Protein AF-A0A060HRG3-F1 (afdb_monomer_lite)

Radius of gyration: 24.93 Å; chains: 1; bounding box: 55×36×84 Å

Foldseek 3Di:
DQAADKDKDWAKDWAPLCVLVQVLLVVLCVVLVHPKHWHGKMKIKMWIWHHHPADIDIDIDIDIDTDIDPQFPAPDDDPFFTKGFDSSQQRARFFFRWGDGPPLRDTFGRFFQLRSCCSVPNPPSVLQCPWDDQSVVNRRHGPRGSNLVPDQQQLFDKDKAQQCPVVVVVVPDDDDGGWIKIKTWDDDADPSNHDFAWDKTWDWTAGPNDTDIDIDTHGHDTDMDMDIADWDWDDDPNGIIIGHDRPPPDDPPPVVVVVVVVVVVVVVVVVVVVVVVVVVD

Secondary structure (DSSP, 8-state):
--TT-EEEEEEEEEGGGGHHHHHHHHHHHHHTT---EEEEEEEEEEEEEEE-SS-EEEEEEEEEEEEEES-EEE--BTTBPEEEE-GGGG-B--S--EEE-TTT-SEEE-SSHHHHHHHHSTTHHHHHHHSTTHHHHHHT--TTBGGGG-S-GGGSEEEEESS-GGGGGTSS----TT--EEEEEE---BTTTB----EEEEEEEEETTEEEEEEEEEPPP-EEEEEESEEEEEEETTEEEEEEETT--SPPP-HHHHHHHHHHHHHHHHHHHHHHHHHT-

Sequence (281 aa):
MLADKSERLEFSVQGNDAQAVVDALNRAARERSSPLVLENGTVDYVATLKGYPDRAQISYKVDVKAQMSKYVLQKEQDKEPAILDLAWRSLSVQGPVVVAAAGHGEEININQPAGALDAMVPGLADKLLMAAGAGKKIMQDSILDFGRFNLPMQQWHFLFDVTGEQLKNYGVFRPGEGATVSVYSIGESSFREGRYVPEEMDATIDVDGAQVKVHASTPPPSGQVSVAGYAKAEEQNGVEYVTASSKHTEMPALDFQLQVLMALGGMMGAIAVFVLIKARR

Structure (mmCIF, N/CA/C/O backbone):
data_AF-A0A060HRG3-F1
#
_entry.id   AF-A0A060HRG3-F1
#
loop_
_atom_site.group_PDB
_atom_site.id
_atom_site.type_symbol
_atom_site.label_atom_id
_atom_site.label_alt_id
_atom_site.label_comp_id
_atom_site.label_asym_id
_atom_site.label_entity_id
_atom_site.label_seq_id
_atom_site.pdbx_PDB_ins_code
_atom_site.Cartn_x
_atom_site.Cartn_y
_atom_site.Cartn_z
_atom_site.occupancy
_atom_site.B_iso_or_equiv
_atom_site.auth_seq_id
_atom_site.auth_comp_id
_atom_site.auth_asym_id
_atom_site.auth_atom_id
_atom_site.pdbx_PDB_model_num
ATOM 1 N N . MET A 1 1 ? -21.919 1.303 23.630 1.00 69.88 1 MET A N 1
ATOM 2 C CA . MET A 1 1 ? -20.567 1.867 23.857 1.00 69.88 1 MET A CA 1
ATOM 3 C C . MET A 1 1 ? -20.165 2.876 22.786 1.00 69.88 1 MET A C 1
ATOM 5 O O . MET A 1 1 ? -19.596 3.897 23.142 1.00 69.88 1 MET A O 1
ATOM 9 N N . LEU A 1 2 ? -20.452 2.614 21.505 1.00 83.62 2 LEU A N 1
ATOM 10 C CA . LEU A 1 2 ? -20.045 3.497 20.404 1.00 83.62 2 LEU A CA 1
ATOM 11 C C . LEU A 1 2 ? -21.186 4.318 19.791 1.00 83.62 2 LEU A C 1
ATOM 13 O O . LEU A 1 2 ? -20.904 5.162 18.956 1.00 83.62 2 LEU A O 1
ATOM 17 N N . ALA A 1 3 ? -22.444 4.090 20.184 1.00 86.31 3 ALA A N 1
ATOM 18 C CA . ALA A 1 3 ? -23.593 4.802 19.624 1.00 86.31 3 ALA A CA 1
ATOM 19 C C . ALA A 1 3 ? -23.385 6.326 19.663 1.00 86.31 3 ALA A C 1
ATOM 21 O O . ALA A 1 3 ? -22.960 6.867 20.684 1.00 86.31 3 ALA A O 1
ATOM 22 N N . ASP A 1 4 ? -23.639 6.969 18.522 1.00 87.62 4 ASP A N 1
ATOM 23 C CA . ASP A 1 4 ? -23.515 8.412 18.286 1.00 87.62 4 ASP A CA 1
ATOM 24 C C . ASP A 1 4 ? -22.111 9.012 18.498 1.00 87.62 4 ASP A C 1
ATOM 26 O O . ASP A 1 4 ? -21.942 10.232 18.465 1.00 87.62 4 ASP A O 1
ATOM 30 N N . LYS A 1 5 ? -21.072 8.177 18.648 1.00 89.38 5 LYS A N 1
ATOM 31 C CA . LYS A 1 5 ? -19.682 8.644 18.615 1.00 89.38 5 LYS A CA 1
ATOM 32 C C . LYS A 1 5 ? -19.239 8.952 17.188 1.00 89.38 5 LYS A C 1
ATOM 34 O O . LYS A 1 5 ? -19.467 8.166 16.267 1.00 89.38 5 LYS A O 1
ATOM 39 N N . SER A 1 6 ? -18.532 10.065 17.028 1.00 93.50 6 SER A N 1
ATOM 40 C CA . SER A 1 6 ? -17.849 10.438 15.793 1.00 93.50 6 SER A CA 1
ATOM 41 C C . SER A 1 6 ? -16.470 10.971 16.145 1.00 93.50 6 SER A C 1
ATOM 43 O O . SER A 1 6 ? -16.362 12.034 16.750 1.00 93.50 6 SER A O 1
ATOM 45 N N . GLU A 1 7 ? -15.429 10.246 15.757 1.00 93.31 7 GLU A N 1
ATOM 46 C CA . GLU A 1 7 ? -14.039 10.597 16.051 1.00 93.31 7 GLU A CA 1
ATOM 47 C C . GLU A 1 7 ? -13.205 10.570 14.766 1.00 93.31 7 GLU A C 1
ATOM 49 O O . GLU A 1 7 ? -13.477 9.801 13.837 1.00 93.31 7 GLU A O 1
ATOM 54 N N . ARG A 1 8 ? -12.209 11.456 14.691 1.00 94.12 8 ARG A N 1
ATOM 55 C CA . ARG A 1 8 ? -11.266 11.551 13.575 1.00 94.12 8 ARG A CA 1
ATOM 56 C C . ARG A 1 8 ? -9.866 11.744 14.138 1.00 94.12 8 ARG A C 1
ATOM 58 O O . ARG A 1 8 ? -9.609 12.735 14.814 1.00 94.12 8 ARG A O 1
ATOM 65 N N . LEU A 1 9 ? -8.982 10.818 13.802 1.00 92.88 9 LEU A N 1
ATOM 66 C CA . LEU A 1 9 ? -7.554 10.890 14.062 1.00 92.88 9 LEU A CA 1
ATOM 67 C C . LEU A 1 9 ? -6.858 11.232 12.746 1.00 92.88 9 LEU A C 1
ATOM 69 O O . LEU A 1 9 ? -7.019 10.524 11.757 1.00 92.88 9 LEU A O 1
ATOM 73 N N . GLU A 1 10 ? -6.111 12.327 1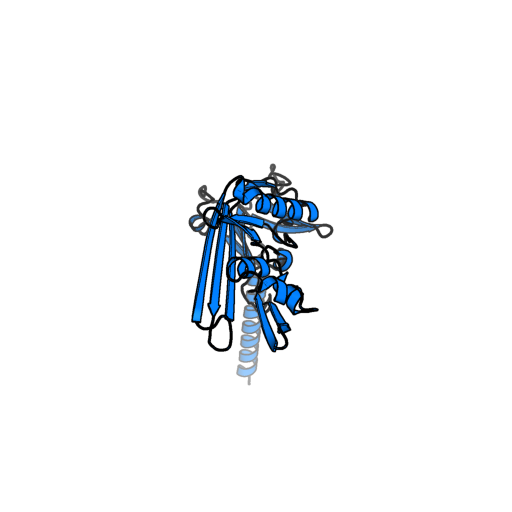2.720 1.00 94.75 10 GLU A N 1
ATOM 74 C CA . GLU A 1 10 ? -5.396 12.779 11.529 1.00 94.75 10 GLU A CA 1
ATOM 75 C C . GLU A 1 10 ? -4.071 13.418 11.926 1.00 94.75 10 GLU A C 1
ATOM 77 O O . GLU A 1 10 ? -4.018 14.221 12.864 1.00 94.75 10 GLU A O 1
ATOM 82 N N . PHE A 1 11 ? -3.006 13.040 11.224 1.00 94.44 11 PHE A N 1
ATOM 83 C CA . PHE A 1 11 ? -1.680 13.620 11.395 1.00 94.44 11 PHE A CA 1
ATOM 84 C C . PHE A 1 11 ? -0.803 13.381 10.160 1.00 94.44 11 PHE A C 1
ATOM 86 O O . PHE A 1 11 ? -1.095 12.533 9.316 1.00 94.44 11 PHE A O 1
ATOM 93 N N . SER A 1 12 ? 0.295 14.129 10.081 1.00 94.88 12 SER A N 1
ATOM 94 C CA . SER A 1 12 ? 1.352 13.954 9.086 1.00 94.88 12 SER A CA 1
ATOM 95 C C . SER A 1 12 ? 2.697 13.923 9.807 1.00 94.88 12 SER A C 1
ATOM 97 O O . SER A 1 12 ? 2.940 14.759 10.680 1.00 94.88 12 SER A O 1
ATOM 99 N N . VAL A 1 13 ? 3.548 12.953 9.477 1.00 93.31 13 VAL A N 1
ATOM 100 C CA . VAL A 1 13 ? 4.914 12.823 10.010 1.00 93.31 13 VAL A CA 1
ATOM 101 C C . VAL A 1 13 ? 5.921 12.782 8.870 1.00 93.31 13 VAL A C 1
ATOM 103 O O . VAL A 1 13 ? 5.626 12.289 7.783 1.00 93.31 13 VAL A O 1
ATOM 106 N N . GLN A 1 14 ? 7.122 13.304 9.102 1.00 93.44 14 GLN A N 1
ATOM 107 C CA . GLN A 1 14 ? 8.150 13.435 8.070 1.00 93.44 14 GLN A CA 1
ATOM 108 C C . GLN A 1 14 ? 9.553 13.264 8.650 1.00 93.44 14 GLN A C 1
ATOM 110 O O . GLN A 1 14 ? 9.780 13.475 9.841 1.00 93.44 14 GLN A O 1
ATOM 115 N N . GLY A 1 15 ? 10.512 12.914 7.794 1.00 87.06 15 GLY A N 1
ATOM 116 C CA . GLY A 1 15 ? 11.903 12.735 8.211 1.00 87.06 15 GLY A CA 1
ATOM 117 C C . GLY A 1 15 ? 12.030 11.619 9.249 1.00 87.06 15 GLY A C 1
ATOM 118 O O . GLY A 1 15 ? 11.517 10.521 9.037 1.00 87.06 15 GLY A O 1
ATOM 119 N N . ASN A 1 16 ? 12.683 11.905 10.378 1.00 88.38 16 ASN A N 1
ATOM 120 C CA . ASN A 1 16 ? 12.941 10.909 11.424 1.00 88.38 16 ASN A CA 1
ATOM 121 C C . ASN A 1 16 ? 11.655 10.297 12.008 1.00 88.38 16 ASN A C 1
ATOM 123 O O . ASN A 1 16 ? 11.648 9.114 12.337 1.00 88.38 16 ASN A O 1
ATOM 127 N N . ASP A 1 17 ? 10.557 11.054 12.072 1.00 90.19 17 ASP A N 1
ATOM 128 C CA . ASP A 1 17 ? 9.284 10.568 12.628 1.00 90.19 17 ASP A CA 1
ATOM 129 C C . ASP A 1 17 ? 8.573 9.573 11.688 1.00 90.19 17 ASP A C 1
ATOM 131 O O . ASP A 1 17 ? 7.756 8.762 12.122 1.00 90.19 17 ASP A O 1
ATOM 135 N N . ALA A 1 18 ? 8.916 9.593 10.395 1.00 93.06 18 ALA A N 1
ATOM 136 C CA . ALA A 1 18 ? 8.442 8.638 9.391 1.00 93.06 18 ALA A CA 1
ATOM 137 C C . ALA A 1 18 ? 9.400 7.444 9.201 1.00 93.06 18 ALA A C 1
ATOM 139 O O . ALA A 1 18 ? 9.114 6.537 8.412 1.00 93.06 18 ALA A O 1
ATOM 140 N N . GLN A 1 19 ? 10.542 7.430 9.901 1.00 93.06 19 GLN A N 1
ATOM 141 C CA . GLN A 1 19 ? 11.633 6.491 9.635 1.00 93.06 19 GLN A CA 1
ATOM 142 C C . GLN A 1 19 ? 11.214 5.034 9.845 1.00 93.06 19 GLN A C 1
ATOM 144 O O . GLN A 1 19 ? 11.571 4.185 9.037 1.00 93.06 19 GLN A O 1
ATOM 149 N N . ALA A 1 20 ? 10.383 4.745 10.852 1.00 94.94 20 ALA A N 1
ATOM 150 C CA . ALA A 1 20 ? 9.879 3.393 11.099 1.00 94.94 20 ALA A CA 1
ATOM 151 C C . ALA A 1 20 ? 9.113 2.814 9.893 1.00 94.94 20 ALA A C 1
ATOM 153 O O . ALA A 1 20 ? 9.237 1.627 9.583 1.00 94.94 20 ALA A O 1
ATOM 154 N N . VAL A 1 21 ? 8.360 3.656 9.176 1.00 96.50 21 VAL A N 1
ATOM 155 C CA . VAL A 1 21 ? 7.621 3.265 7.966 1.00 96.50 21 VAL A CA 1
ATOM 156 C C . VAL A 1 21 ? 8.581 3.027 6.805 1.00 96.50 21 VAL A C 1
ATOM 158 O O . VAL A 1 21 ? 8.492 2.003 6.127 1.00 96.50 21 VAL A O 1
ATOM 161 N N . VAL A 1 22 ? 9.535 3.940 6.606 1.00 96.38 22 VAL A N 1
ATOM 162 C CA . VAL A 1 22 ? 10.571 3.820 5.569 1.00 96.38 22 VAL A CA 1
ATOM 163 C C . VAL A 1 22 ? 11.417 2.562 5.780 1.00 96.38 22 VAL A C 1
ATOM 165 O O . VAL A 1 22 ? 11.650 1.809 4.835 1.00 96.38 22 VAL A O 1
ATOM 168 N N . ASP A 1 23 ? 11.823 2.279 7.015 1.00 96.88 23 ASP A N 1
ATOM 169 C CA . ASP A 1 23 ? 12.593 1.089 7.378 1.00 96.88 23 ASP A CA 1
ATOM 170 C C . ASP A 1 23 ? 11.795 -0.196 7.161 1.00 96.88 23 ASP A C 1
ATOM 172 O O . ASP A 1 23 ? 12.342 -1.189 6.675 1.00 96.88 23 ASP A O 1
ATOM 176 N N . ALA A 1 24 ? 10.498 -0.188 7.482 1.00 97.50 24 ALA A N 1
ATOM 177 C CA . ALA A 1 24 ? 9.624 -1.328 7.243 1.00 97.50 24 ALA A CA 1
ATOM 178 C C . ALA A 1 24 ? 9.480 -1.638 5.744 1.00 97.50 24 ALA A C 1
ATOM 180 O O . ALA A 1 24 ? 9.615 -2.796 5.347 1.00 97.50 24 ALA A O 1
ATOM 181 N N . LEU A 1 25 ? 9.293 -0.615 4.907 1.00 96.69 25 LEU A N 1
ATOM 182 C CA . LEU A 1 25 ? 9.217 -0.771 3.452 1.00 96.69 25 LEU A CA 1
ATOM 183 C C . LEU A 1 25 ? 10.565 -1.188 2.841 1.00 96.69 25 LEU A C 1
ATOM 185 O O . LEU A 1 25 ? 10.610 -2.079 1.995 1.00 96.69 25 LEU A O 1
ATOM 189 N N . ASN A 1 26 ? 11.678 -0.609 3.300 1.00 96.56 26 ASN A N 1
ATOM 190 C CA . ASN A 1 26 ? 13.024 -1.007 2.874 1.00 96.56 26 ASN A CA 1
ATOM 191 C C . ASN A 1 26 ? 13.348 -2.456 3.265 1.00 96.56 26 ASN A C 1
ATOM 193 O O . ASN A 1 26 ? 14.015 -3.169 2.513 1.00 96.56 26 ASN A O 1
ATOM 197 N N . ARG A 1 27 ? 12.881 -2.920 4.429 1.00 96.94 27 ARG A N 1
ATOM 198 C CA . ARG A 1 27 ? 13.000 -4.327 4.828 1.00 96.94 27 ARG A CA 1
ATOM 199 C C . ARG A 1 27 ? 12.206 -5.232 3.884 1.00 96.94 27 ARG A C 1
ATOM 201 O O . ARG A 1 27 ? 12.793 -6.170 3.351 1.00 96.94 27 ARG A O 1
ATOM 208 N N . ALA A 1 28 ? 10.945 -4.899 3.603 1.00 95.38 28 ALA A N 1
ATOM 209 C CA . ALA A 1 28 ? 10.131 -5.616 2.619 1.00 95.38 28 ALA A CA 1
ATOM 210 C C . ALA A 1 28 ? 10.792 -5.654 1.224 1.00 95.38 28 ALA A C 1
ATOM 212 O O . ALA A 1 28 ? 10.708 -6.664 0.526 1.00 95.38 28 ALA A O 1
ATOM 213 N N . ALA A 1 29 ? 11.509 -4.597 0.821 1.00 92.75 29 ALA A N 1
ATOM 214 C CA . ALA A 1 29 ? 12.228 -4.571 -0.457 1.00 92.75 29 ALA A CA 1
ATOM 215 C C . ALA A 1 29 ? 13.378 -5.577 -0.483 1.00 92.75 29 ALA A C 1
ATOM 217 O O . ALA A 1 29 ? 13.505 -6.356 -1.428 1.00 92.75 29 ALA A O 1
ATOM 218 N N . ARG A 1 30 ? 14.161 -5.639 0.597 1.00 92.25 30 ARG A N 1
ATOM 219 C CA . ARG A 1 30 ? 15.256 -6.610 0.740 1.00 92.25 30 ARG A CA 1
ATOM 220 C C . ARG A 1 30 ? 14.751 -8.050 0.763 1.00 92.25 30 ARG A C 1
ATOM 222 O O . ARG A 1 30 ? 15.358 -8.906 0.130 1.00 92.25 30 ARG A O 1
ATOM 229 N N . GLU A 1 31 ? 13.636 -8.314 1.441 1.00 91.31 31 GLU A N 1
ATOM 230 C CA . GLU A 1 31 ? 12.985 -9.635 1.462 1.00 91.31 31 GLU A CA 1
ATOM 231 C C . GLU A 1 31 ? 12.543 -10.083 0.060 1.00 91.31 31 GLU A C 1
ATOM 233 O O . GLU A 1 31 ? 12.568 -11.270 -0.260 1.00 91.31 31 GLU A O 1
ATOM 238 N N . ARG A 1 32 ? 12.221 -9.124 -0.815 1.00 87.00 32 ARG A N 1
ATOM 239 C CA . ARG A 1 32 ? 11.905 -9.340 -2.233 1.00 87.00 32 ARG A CA 1
ATOM 240 C C . ARG A 1 32 ? 13.133 -9.343 -3.148 1.00 87.00 32 ARG A C 1
ATOM 242 O O . ARG A 1 32 ? 12.973 -9.406 -4.361 1.00 87.00 32 ARG A O 1
ATOM 249 N N . SER A 1 33 ? 14.348 -9.279 -2.596 1.00 87.69 33 SER A N 1
ATOM 250 C CA . SER A 1 33 ? 15.600 -9.119 -3.356 1.00 87.69 33 SER A CA 1
ATOM 251 C C . SER A 1 33 ? 15.621 -7.883 -4.269 1.00 87.69 33 SER A C 1
ATOM 253 O O . SER A 1 33 ? 16.391 -7.824 -5.226 1.00 87.69 33 SER A O 1
ATOM 255 N N . SER A 1 34 ? 14.798 -6.878 -3.964 1.00 89.50 34 SER A N 1
ATOM 256 C CA . SER A 1 34 ? 14.802 -5.593 -4.654 1.00 89.50 34 SER A CA 1
ATOM 257 C C . SER A 1 34 ? 15.960 -4.738 -4.127 1.00 89.50 34 SER A C 1
ATOM 259 O O . SER A 1 34 ? 16.122 -4.605 -2.909 1.00 89.50 34 SER A O 1
ATOM 261 N N . PRO A 1 35 ? 16.767 -4.117 -5.006 1.00 88.62 35 PRO A N 1
ATOM 262 C CA . PRO A 1 35 ? 17.786 -3.163 -4.591 1.00 88.62 35 PRO A CA 1
ATOM 263 C C . PRO A 1 35 ? 17.216 -1.772 -4.293 1.00 88.62 35 PRO A C 1
ATOM 265 O O . PRO A 1 35 ? 18.000 -0.876 -3.981 1.00 88.62 35 PRO A O 1
ATOM 268 N N . LEU A 1 36 ? 15.896 -1.574 -4.410 1.00 93.00 36 LEU A N 1
ATOM 269 C CA . LEU A 1 36 ? 15.227 -0.312 -4.116 1.00 93.00 36 LEU A CA 1
ATOM 270 C C . LEU A 1 36 ? 15.618 0.204 -2.728 1.00 93.00 36 LEU A C 1
ATOM 272 O O . LEU A 1 36 ? 15.616 -0.533 -1.742 1.00 93.00 36 LEU A O 1
ATOM 276 N N . VAL A 1 37 ? 15.879 1.507 -2.659 1.00 95.44 37 VAL A N 1
ATOM 277 C CA . VAL A 1 37 ? 16.030 2.227 -1.397 1.00 95.44 37 VAL A CA 1
ATOM 278 C C . VAL A 1 37 ? 15.042 3.385 -1.360 1.00 95.44 37 VAL A C 1
ATOM 280 O O . VAL A 1 37 ? 14.990 4.195 -2.289 1.00 95.44 37 VAL A O 1
ATOM 283 N N . LEU A 1 38 ? 14.268 3.445 -0.280 1.00 95.50 38 LEU A N 1
ATOM 284 C CA . LEU A 1 38 ? 13.355 4.526 0.064 1.00 95.50 38 LEU A CA 1
ATOM 285 C C . LEU A 1 38 ? 14.002 5.448 1.097 1.00 95.50 38 LEU A C 1
ATOM 287 O O . LEU A 1 38 ? 14.532 4.973 2.102 1.00 95.50 38 LEU A O 1
ATOM 291 N N . GLU A 1 39 ? 13.925 6.756 0.862 1.00 95.38 39 GLU A N 1
ATOM 292 C CA . GLU A 1 39 ? 14.452 7.808 1.741 1.00 95.38 39 GLU A CA 1
ATOM 293 C C . GLU A 1 39 ? 13.481 8.997 1.805 1.00 95.38 39 GLU A C 1
ATOM 295 O O . GLU A 1 39 ? 12.567 9.110 0.985 1.00 95.38 39 GLU A O 1
ATOM 300 N N . ASN A 1 40 ? 13.688 9.910 2.762 1.00 92.88 40 ASN A N 1
ATOM 301 C CA . ASN A 1 40 ? 12.936 11.167 2.880 1.00 92.88 40 ASN A CA 1
ATOM 302 C C . ASN A 1 40 ? 11.408 10.964 2.891 1.00 92.88 40 ASN A C 1
ATOM 304 O O . ASN A 1 40 ? 10.672 11.599 2.134 1.00 92.88 40 ASN A O 1
ATOM 308 N N . GLY A 1 41 ? 10.946 10.039 3.737 1.00 93.81 41 GLY A N 1
ATOM 309 C CA . GLY A 1 41 ? 9.535 9.690 3.864 1.00 93.81 41 GLY A CA 1
ATOM 310 C C . GLY A 1 41 ? 8.690 10.793 4.506 1.00 93.81 41 GLY A C 1
ATOM 311 O O . GLY A 1 41 ? 9.102 11.428 5.476 1.00 93.81 41 GLY A O 1
ATOM 312 N N . THR A 1 42 ? 7.487 10.982 3.975 1.00 95.75 42 THR A N 1
ATOM 313 C CA . THR A 1 42 ? 6.350 11.668 4.598 1.00 95.75 42 THR A CA 1
ATOM 314 C C . THR A 1 42 ? 5.191 10.684 4.659 1.00 95.75 42 THR A C 1
ATOM 316 O O . THR A 1 42 ? 4.929 9.983 3.680 1.00 95.75 42 THR A O 1
ATOM 319 N N . VAL A 1 43 ? 4.514 10.614 5.797 1.00 96.06 43 VAL A N 1
ATOM 320 C CA . VAL A 1 43 ? 3.388 9.711 6.020 1.00 96.06 43 VAL A CA 1
ATOM 321 C C . VAL A 1 43 ? 2.210 10.536 6.502 1.00 96.06 43 VAL A C 1
ATOM 323 O O . VAL A 1 43 ? 2.259 11.098 7.595 1.00 96.06 43 VAL A O 1
ATOM 326 N N . ASP A 1 44 ? 1.163 10.594 5.685 1.00 96.56 44 ASP A N 1
ATOM 327 C CA . ASP A 1 44 ? -0.118 11.176 6.065 1.00 96.56 44 ASP A CA 1
ATOM 328 C C . ASP A 1 44 ? -1.042 10.046 6.524 1.00 96.56 44 ASP A C 1
ATOM 330 O O . ASP A 1 44 ? -1.220 9.042 5.828 1.00 96.56 44 ASP A O 1
ATOM 334 N N . TYR A 1 45 ? -1.629 10.198 7.705 1.00 96.44 45 TYR A N 1
ATOM 335 C CA . TYR A 1 45 ? -2.511 9.206 8.297 1.00 96.44 45 TYR A CA 1
ATOM 336 C C . TYR A 1 45 ? -3.860 9.818 8.632 1.00 96.44 45 TYR A C 1
ATOM 338 O O . TYR A 1 45 ? -3.937 10.884 9.243 1.00 96.44 45 TYR A O 1
ATOM 346 N N . VAL A 1 46 ? -4.931 9.114 8.267 1.00 96.69 46 VAL A N 1
ATOM 347 C CA . VAL A 1 46 ? -6.297 9.469 8.650 1.00 96.69 46 VAL A CA 1
ATOM 348 C C . VAL A 1 46 ? -7.026 8.214 9.088 1.00 96.69 46 VAL A C 1
ATOM 350 O O . VAL A 1 46 ? -7.089 7.249 8.334 1.00 96.69 46 VAL A O 1
ATOM 353 N N . ALA A 1 47 ? -7.655 8.258 10.256 1.00 95.81 47 ALA A N 1
ATOM 354 C CA . ALA A 1 47 ? -8.630 7.281 10.705 1.00 95.81 47 ALA A CA 1
ATOM 355 C C . ALA A 1 47 ? -9.913 7.979 11.161 1.00 95.81 47 ALA A C 1
ATOM 357 O O . ALA A 1 47 ? -9.898 9.080 11.710 1.00 95.81 47 ALA A O 1
ATOM 358 N N . THR A 1 48 ? -11.045 7.335 10.911 1.00 96.69 48 THR A N 1
ATOM 359 C CA . THR A 1 48 ? -12.366 7.813 11.314 1.00 96.69 48 THR A CA 1
ATOM 360 C C . THR A 1 48 ? -13.131 6.687 11.975 1.00 96.69 48 THR A C 1
ATOM 362 O O . THR A 1 48 ? -13.106 5.551 11.499 1.00 96.69 48 THR A O 1
ATOM 365 N N . LEU A 1 49 ? -13.827 7.022 13.053 1.00 96.12 49 LEU A N 1
ATOM 366 C CA . LEU A 1 49 ? -14.765 6.150 13.734 1.00 96.12 49 LEU A CA 1
ATOM 367 C C . LEU A 1 49 ? -16.134 6.808 13.703 1.00 96.12 49 LEU A C 1
ATOM 369 O O . LEU A 1 49 ? -16.299 7.945 14.146 1.00 96.12 49 LEU A O 1
ATOM 373 N N . LYS A 1 50 ? -17.128 6.067 13.224 1.00 96.31 50 LYS A N 1
ATOM 374 C CA . LYS A 1 50 ? -18.523 6.485 13.265 1.00 96.31 50 LYS A CA 1
ATOM 375 C C . LYS A 1 50 ? -19.382 5.393 13.870 1.00 96.31 50 LYS A C 1
ATOM 377 O O . LYS A 1 50 ? -19.516 4.306 13.310 1.00 96.31 50 LYS A O 1
ATOM 382 N N . GLY A 1 51 ? -19.971 5.697 15.012 1.00 95.00 51 GLY A N 1
ATOM 383 C CA . GLY A 1 51 ? -20.935 4.849 15.677 1.00 95.00 51 GLY A CA 1
ATOM 384 C C . GLY A 1 51 ? -22.364 5.157 15.257 1.00 95.00 51 GLY A C 1
ATOM 385 O O . GLY A 1 51 ? -22.755 6.303 15.055 1.00 95.00 51 GLY A O 1
ATOM 386 N N . TYR A 1 52 ? -23.145 4.098 15.152 1.00 93.38 52 TYR A N 1
ATOM 387 C CA . TYR A 1 52 ? -24.580 4.082 14.920 1.00 93.38 52 TYR A CA 1
ATOM 388 C C . TYR A 1 52 ? -25.246 3.325 16.086 1.00 93.38 52 TYR A C 1
ATOM 390 O O . TYR A 1 52 ? -24.538 2.714 16.895 1.00 93.38 52 TYR A O 1
ATOM 398 N N . PRO A 1 53 ? -26.587 3.324 16.195 1.00 91.00 53 PRO A N 1
ATOM 399 C CA . PRO A 1 53 ? -27.273 2.637 17.290 1.00 91.00 53 PRO A CA 1
ATOM 400 C C . PRO A 1 53 ? -26.939 1.140 17.416 1.00 91.00 53 PRO A C 1
ATOM 402 O O . PRO A 1 53 ? -26.879 0.621 18.527 1.00 91.00 53 PRO A O 1
ATOM 405 N N . ASP A 1 54 ? -26.696 0.457 16.295 1.00 90.06 54 ASP A N 1
ATOM 406 C CA . ASP A 1 54 ? -26.528 -1.000 16.201 1.00 90.06 54 ASP A CA 1
ATOM 407 C C . ASP A 1 54 ? -25.198 -1.450 15.568 1.00 90.06 54 ASP A C 1
ATOM 409 O O . ASP A 1 54 ? -24.913 -2.646 15.504 1.00 90.06 54 ASP A O 1
ATOM 413 N N . ARG A 1 55 ? -24.365 -0.515 15.102 1.00 91.12 55 ARG A N 1
ATOM 414 C CA . ARG A 1 55 ? -23.086 -0.806 14.438 1.00 91.12 55 ARG A CA 1
ATOM 415 C C . ARG A 1 55 ? -22.089 0.325 14.620 1.00 91.12 55 ARG A C 1
ATOM 417 O O . ARG A 1 55 ? -22.464 1.454 14.908 1.00 91.12 55 ARG A O 1
ATOM 424 N N . ALA A 1 56 ? -20.818 0.047 14.382 1.00 93.00 56 ALA A N 1
ATOM 425 C CA . ALA A 1 56 ? -19.795 1.071 14.235 1.00 93.00 56 ALA A CA 1
ATOM 426 C C . ALA A 1 56 ? -18.980 0.789 12.976 1.00 93.00 56 ALA A C 1
ATOM 428 O O . ALA A 1 56 ? -18.820 -0.364 12.579 1.00 93.00 56 ALA A O 1
ATOM 429 N N . GLN A 1 57 ? -18.484 1.847 12.352 1.00 94.56 57 GLN A N 1
ATOM 430 C CA . GLN A 1 57 ? -17.603 1.772 11.201 1.00 94.56 57 GLN A CA 1
ATOM 431 C C . GLN A 1 57 ? -16.292 2.462 11.544 1.00 94.56 57 GLN A C 1
ATOM 433 O O . GLN A 1 57 ? -16.293 3.617 11.971 1.00 94.56 57 GLN A O 1
ATOM 438 N N . ILE A 1 58 ? -15.191 1.750 11.318 1.00 94.50 58 ILE A N 1
ATOM 439 C CA . ILE A 1 58 ? -13.848 2.312 11.307 1.00 94.50 58 ILE A CA 1
ATOM 440 C C . ILE A 1 58 ? -13.339 2.330 9.870 1.00 94.50 58 ILE A C 1
ATOM 442 O O . ILE A 1 58 ? -13.583 1.409 9.091 1.00 94.50 58 ILE A O 1
ATOM 446 N N . SER A 1 59 ? -12.678 3.408 9.482 1.00 95.12 59 SER A N 1
ATOM 447 C CA . SER A 1 59 ? -12.038 3.521 8.173 1.00 95.12 59 SER A CA 1
ATOM 448 C C . SER A 1 59 ? -10.743 4.285 8.347 1.00 95.12 59 SER A C 1
ATOM 450 O O . SER A 1 59 ? -10.735 5.311 9.027 1.00 95.12 59 SER A O 1
ATOM 452 N N . TYR A 1 60 ? -9.662 3.786 7.759 1.00 94.88 60 TYR A N 1
ATOM 453 C CA . TYR A 1 60 ? -8.341 4.385 7.876 1.00 94.88 60 TYR A CA 1
ATOM 454 C C . TYR A 1 60 ? -7.610 4.367 6.537 1.00 94.88 60 TYR A C 1
ATOM 456 O O . TYR A 1 60 ? -7.937 3.587 5.643 1.00 94.88 60 TYR A O 1
ATOM 464 N N . LYS A 1 61 ? -6.653 5.279 6.394 1.00 95.62 61 LYS A N 1
ATOM 465 C CA . LYS A 1 61 ? -5.839 5.477 5.202 1.00 95.62 61 LYS A CA 1
ATOM 466 C C . LYS A 1 61 ? -4.433 5.891 5.618 1.00 95.62 61 LYS A C 1
ATOM 468 O O . LYS A 1 61 ? -4.275 6.747 6.488 1.00 95.62 61 LYS A O 1
ATOM 473 N N . VAL A 1 62 ? -3.442 5.310 4.948 1.00 96.12 62 VAL A N 1
ATOM 474 C CA . VAL A 1 62 ? -2.028 5.674 5.056 1.00 96.12 62 VAL A CA 1
ATOM 475 C C . VAL A 1 62 ? -1.560 6.121 3.674 1.00 96.12 62 VAL A C 1
ATOM 477 O O . VAL A 1 62 ? -1.579 5.321 2.742 1.00 96.12 62 VAL A O 1
ATOM 480 N N . ASP A 1 63 ? -1.122 7.369 3.538 1.00 95.88 63 ASP A N 1
ATOM 481 C CA . ASP A 1 63 ? -0.459 7.855 2.328 1.00 95.88 63 ASP A CA 1
ATOM 482 C C . ASP A 1 63 ? 1.043 7.991 2.608 1.00 95.88 63 ASP A C 1
ATOM 484 O O . ASP A 1 63 ? 1.463 8.844 3.389 1.00 95.88 63 ASP A O 1
ATOM 488 N N . VAL A 1 64 ? 1.867 7.156 1.968 1.00 94.62 64 VAL A N 1
ATOM 489 C CA . VAL A 1 64 ? 3.333 7.218 2.085 1.00 94.62 64 VAL A CA 1
ATOM 490 C C . VAL A 1 64 ? 3.919 7.898 0.852 1.00 94.62 64 VAL A C 1
ATOM 492 O O . VAL A 1 64 ? 3.728 7.445 -0.274 1.00 94.62 64 VAL A O 1
ATOM 495 N N . LYS A 1 65 ? 4.679 8.971 1.064 1.00 94.31 65 LYS A N 1
ATOM 496 C CA . LYS A 1 65 ? 5.436 9.684 0.030 1.00 94.31 65 LYS A CA 1
ATOM 497 C C . LYS A 1 65 ? 6.915 9.566 0.361 1.00 94.31 65 LYS A C 1
ATOM 499 O O . LYS A 1 65 ? 7.351 10.084 1.379 1.00 94.31 65 LYS A O 1
ATOM 504 N N . ALA A 1 66 ? 7.688 8.896 -0.481 1.00 92.25 66 ALA A N 1
ATOM 505 C CA . ALA A 1 66 ? 9.120 8.711 -0.268 1.00 92.25 66 ALA A CA 1
ATOM 506 C C . ALA A 1 66 ? 9.888 8.871 -1.580 1.00 92.25 66 ALA A C 1
ATOM 508 O O . ALA 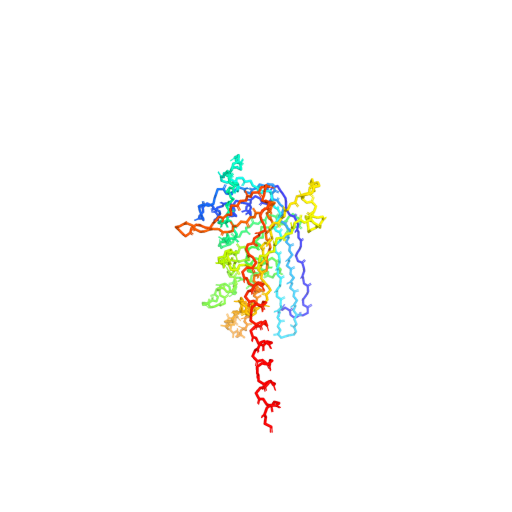A 1 66 ? 9.341 8.695 -2.671 1.00 92.25 66 ALA A O 1
ATOM 509 N N . GLN A 1 67 ? 11.170 9.200 -1.470 1.00 92.50 67 GLN A N 1
ATOM 510 C CA . GLN A 1 67 ? 12.082 9.228 -2.603 1.00 92.50 67 GLN A CA 1
ATOM 511 C C . GLN A 1 67 ? 12.617 7.821 -2.858 1.00 92.50 67 GLN A C 1
ATOM 513 O O . GLN A 1 67 ? 13.182 7.192 -1.968 1.00 92.50 67 GLN A O 1
ATOM 518 N N . MET A 1 68 ? 12.437 7.340 -4.085 1.00 90.69 68 MET A N 1
ATOM 519 C CA . MET A 1 68 ? 12.917 6.038 -4.540 1.00 90.69 68 MET A CA 1
ATOM 520 C C . MET A 1 68 ? 14.265 6.178 -5.249 1.00 90.69 68 MET A C 1
ATOM 522 O O . MET A 1 68 ? 14.414 6.984 -6.169 1.00 90.69 68 MET A O 1
ATOM 526 N N . SER A 1 69 ? 15.235 5.344 -4.883 1.00 92.94 69 SER A N 1
ATOM 527 C CA . SER A 1 69 ? 16.532 5.240 -5.557 1.00 92.94 69 SER A CA 1
ATOM 528 C C . SER A 1 69 ? 16.931 3.777 -5.778 1.00 92.94 69 SER A C 1
ATOM 530 O O . SER A 1 69 ? 16.260 2.867 -5.302 1.00 92.94 69 SER A O 1
ATOM 532 N N . LYS A 1 70 ? 18.001 3.532 -6.550 1.00 91.00 70 LYS A N 1
ATOM 533 C CA . LYS A 1 70 ? 18.556 2.187 -6.837 1.00 91.00 70 LYS A CA 1
ATOM 534 C C . LYS A 1 70 ? 17.646 1.213 -7.607 1.00 91.00 70 LYS A C 1
ATOM 536 O O . LYS A 1 70 ? 18.056 0.089 -7.862 1.00 91.00 70 LYS A O 1
ATOM 541 N N . TYR A 1 71 ? 16.485 1.664 -8.079 1.00 89.19 71 TYR A N 1
ATOM 542 C CA . TYR A 1 71 ? 15.587 0.878 -8.934 1.00 89.19 71 TYR A CA 1
ATOM 543 C C . TYR A 1 71 ? 16.108 0.676 -10.373 1.00 89.19 71 TYR A C 1
ATOM 545 O O . TYR A 1 71 ? 15.564 -0.134 -11.113 1.00 89.19 71 TYR A O 1
ATOM 553 N N . VAL A 1 72 ? 17.147 1.403 -10.799 1.00 89.31 72 VAL A N 1
ATOM 554 C CA . VAL A 1 72 ? 17.799 1.208 -12.105 1.00 89.31 72 VAL A CA 1
ATOM 555 C C . VAL A 1 72 ? 18.926 0.187 -11.942 1.00 89.31 72 VAL A C 1
ATOM 557 O O . VAL A 1 72 ? 19.972 0.517 -11.380 1.00 89.31 72 VAL A O 1
ATOM 560 N N . LEU A 1 73 ? 18.716 -1.033 -12.437 1.00 87.31 73 LEU A N 1
ATOM 561 C CA . LEU A 1 73 ? 19.685 -2.136 -12.391 1.00 87.31 73 LEU A CA 1
ATOM 562 C C . LEU A 1 73 ? 20.789 -1.953 -13.434 1.00 87.31 73 LEU A C 1
ATOM 564 O O . LEU A 1 73 ? 21.969 -2.154 -13.156 1.00 87.31 73 LEU A O 1
ATOM 568 N N . GLN A 1 74 ? 20.394 -1.513 -14.627 1.00 87.25 74 GLN A N 1
ATOM 569 C CA . GLN A 1 74 ? 21.280 -1.202 -15.740 1.00 87.25 74 GLN A CA 1
ATOM 570 C C . GLN A 1 74 ? 20.815 0.102 -16.382 1.00 87.25 74 GLN A C 1
ATOM 572 O O . GLN A 1 74 ? 19.629 0.286 -16.641 1.00 87.25 74 GLN A O 1
ATOM 577 N N . LYS A 1 75 ? 21.745 1.022 -16.643 1.00 85.31 75 LYS A N 1
ATOM 578 C CA . LYS A 1 75 ? 21.453 2.221 -17.440 1.00 85.31 75 LYS A CA 1
ATOM 579 C C . LYS A 1 75 ? 21.501 1.873 -18.924 1.00 85.31 75 LYS A C 1
ATOM 581 O O . LYS A 1 75 ? 22.304 1.033 -19.313 1.00 85.31 75 LYS A O 1
ATOM 586 N N . GLU A 1 76 ? 20.696 2.560 -19.728 1.00 81.94 76 GLU A N 1
ATOM 587 C CA . GLU A 1 76 ? 20.753 2.455 -21.189 1.00 81.94 76 GLU A CA 1
ATOM 588 C C . GLU A 1 76 ? 22.172 2.787 -21.688 1.00 81.94 76 GLU A C 1
ATOM 590 O O . GLU A 1 76 ? 22.770 3.780 -21.256 1.00 81.94 76 GLU A O 1
ATOM 595 N N . GLN A 1 77 ? 22.717 1.947 -22.570 1.00 81.62 77 GLN A N 1
ATOM 596 C CA . GLN A 1 77 ? 24.043 2.114 -23.174 1.00 81.62 77 GLN A CA 1
ATOM 597 C C . GLN A 1 77 ? 23.975 1.761 -24.659 1.00 81.62 77 GLN A C 1
ATOM 599 O O . GLN A 1 77 ? 23.739 0.612 -25.010 1.00 81.62 77 GLN A O 1
ATOM 604 N N . ASP A 1 78 ? 24.212 2.734 -25.540 1.00 79.00 78 ASP A N 1
ATOM 605 C CA . ASP A 1 78 ? 24.169 2.580 -27.001 1.00 79.00 78 ASP A CA 1
ATOM 606 C C . ASP A 1 78 ? 22.891 1.910 -27.546 1.00 79.00 78 ASP A C 1
ATOM 608 O O . ASP A 1 78 ? 21.932 2.615 -27.871 1.00 79.00 78 ASP A O 1
ATOM 612 N N . LYS A 1 79 ? 22.911 0.576 -27.692 1.00 75.56 79 LYS A N 1
ATOM 613 C CA . LYS A 1 79 ? 21.811 -0.281 -28.172 1.00 75.56 79 LYS A CA 1
ATOM 614 C C . LYS A 1 79 ? 21.182 -1.142 -27.070 1.00 75.56 79 LYS A C 1
ATOM 616 O O . LYS A 1 79 ? 20.158 -1.768 -27.319 1.00 75.56 79 LYS A O 1
ATOM 621 N N . GLU A 1 80 ? 21.783 -1.181 -25.887 1.00 79.44 80 GLU A N 1
ATOM 622 C CA . GLU A 1 80 ? 21.298 -1.943 -24.742 1.00 79.44 80 GLU A CA 1
ATOM 623 C C . GLU A 1 80 ? 20.268 -1.116 -23.959 1.00 79.44 80 GLU A C 1
ATOM 625 O O . GLU A 1 80 ? 20.582 0.012 -23.552 1.00 79.44 80 GLU A O 1
ATOM 630 N N . PRO A 1 81 ? 19.054 -1.646 -23.720 1.00 85.31 81 PRO A N 1
ATOM 631 C CA . PRO A 1 81 ? 18.041 -0.947 -22.943 1.00 85.31 81 PRO A CA 1
ATOM 632 C C . PRO A 1 81 ? 18.477 -0.766 -21.482 1.00 85.31 81 PRO A C 1
ATOM 634 O O . PRO A 1 81 ? 19.296 -1.516 -20.941 1.00 85.31 81 PRO A O 1
ATOM 637 N N . ALA A 1 82 ? 17.896 0.229 -20.814 1.00 87.81 82 ALA A N 1
ATOM 638 C CA . ALA A 1 82 ? 17.929 0.296 -19.360 1.00 87.81 82 ALA A CA 1
ATOM 639 C C . ALA A 1 82 ? 17.135 -0.877 -18.773 1.00 87.81 82 ALA A C 1
ATOM 641 O O . ALA A 1 82 ? 16.106 -1.252 -19.326 1.00 87.81 82 ALA A O 1
ATOM 642 N N . ILE A 1 83 ? 17.576 -1.413 -17.638 1.00 88.94 83 ILE A N 1
ATOM 643 C CA . ILE A 1 83 ? 16.858 -2.444 -16.884 1.00 88.94 83 ILE A CA 1
ATOM 644 C C . ILE A 1 83 ? 16.415 -1.831 -15.561 1.00 88.94 83 ILE A C 1
ATOM 646 O O . ILE A 1 83 ? 17.241 -1.318 -14.800 1.00 88.94 83 ILE A O 1
ATOM 650 N N . LEU A 1 84 ? 15.115 -1.880 -15.293 1.00 90.31 84 LEU A N 1
ATOM 651 C CA . LEU A 1 84 ? 14.482 -1.342 -14.095 1.00 90.31 84 LEU A CA 1
ATOM 652 C C . LEU A 1 84 ? 13.903 -2.478 -13.256 1.00 90.31 84 LEU A C 1
ATOM 654 O O . LEU A 1 84 ? 13.221 -3.358 -13.779 1.00 90.31 84 LEU A O 1
ATOM 658 N N . ASP A 1 85 ? 14.140 -2.420 -11.953 1.00 90.19 85 ASP A N 1
ATOM 659 C CA . ASP A 1 85 ? 13.543 -3.324 -10.980 1.00 90.19 85 ASP A CA 1
ATOM 660 C C . ASP A 1 85 ? 12.025 -3.106 -10.868 1.00 90.19 85 ASP A C 1
ATOM 662 O O . ASP A 1 85 ? 11.543 -1.967 -10.825 1.00 90.19 85 ASP A O 1
ATOM 666 N N . LEU A 1 86 ? 11.279 -4.210 -10.779 1.00 89.25 86 LEU A N 1
ATOM 667 C CA . LEU A 1 86 ? 9.841 -4.229 -10.507 1.00 89.25 86 LEU A CA 1
ATOM 668 C C . LEU A 1 86 ? 9.469 -4.970 -9.221 1.00 89.25 86 LEU A C 1
ATOM 670 O O . LEU A 1 86 ? 8.311 -4.893 -8.810 1.00 89.25 86 LEU A O 1
ATOM 674 N N . ALA A 1 87 ? 10.406 -5.647 -8.552 1.00 86.69 87 ALA A N 1
ATOM 675 C CA . ALA A 1 87 ? 10.096 -6.456 -7.373 1.00 86.69 87 ALA A CA 1
ATOM 676 C C . ALA A 1 87 ? 9.491 -5.629 -6.221 1.00 86.69 87 ALA A C 1
ATOM 678 O O . ALA A 1 87 ? 8.715 -6.152 -5.416 1.00 86.69 87 ALA A O 1
ATOM 679 N N . TRP A 1 88 ? 9.779 -4.323 -6.186 1.00 88.12 88 TRP A N 1
ATOM 680 C CA . TRP A 1 88 ? 9.201 -3.362 -5.246 1.00 88.12 88 TRP A CA 1
ATOM 681 C C . TRP A 1 88 ? 7.693 -3.115 -5.409 1.00 88.12 88 TRP A C 1
ATOM 683 O O . TRP A 1 88 ? 7.067 -2.481 -4.564 1.00 88.12 88 TRP A O 1
ATOM 693 N N . ARG A 1 89 ? 7.071 -3.559 -6.499 1.00 88.62 89 ARG A N 1
ATOM 694 C CA . ARG A 1 89 ? 5.652 -3.276 -6.752 1.00 88.62 89 ARG A CA 1
ATOM 695 C C . ARG A 1 89 ? 4.713 -4.043 -5.825 1.00 88.62 89 ARG A C 1
ATOM 697 O O . ARG A 1 89 ? 3.599 -3.603 -5.575 1.00 88.62 89 ARG A O 1
ATOM 704 N N . SER A 1 90 ? 5.182 -5.178 -5.319 1.00 87.44 90 SER A N 1
ATOM 705 C CA . SER A 1 90 ? 4.421 -6.088 -4.469 1.00 87.44 90 SER A CA 1
ATOM 706 C C . SER A 1 90 ? 5.024 -6.191 -3.061 1.00 87.44 90 SER A C 1
ATOM 708 O O . SER A 1 90 ? 5.082 -7.279 -2.482 1.00 87.44 90 SER A O 1
ATOM 710 N N . LEU A 1 91 ? 5.576 -5.087 -2.544 1.00 91.19 91 LEU A N 1
ATOM 711 C CA . LEU A 1 91 ? 6.127 -5.029 -1.187 1.00 91.19 91 LEU A CA 1
ATOM 712 C C . LEU A 1 91 ? 5.051 -5.375 -0.165 1.00 91.19 91 LEU A C 1
ATOM 714 O O . LEU A 1 91 ? 3.927 -4.910 -0.275 1.00 91.19 91 LEU A O 1
ATOM 718 N N . SER A 1 92 ? 5.394 -6.148 0.855 1.00 93.75 92 SER A N 1
ATOM 719 C CA . SER A 1 92 ? 4.428 -6.551 1.870 1.00 93.75 92 SER A CA 1
ATOM 720 C C . SER A 1 92 ? 5.006 -6.301 3.251 1.00 93.75 92 SER A C 1
ATOM 722 O O . SER A 1 92 ? 5.976 -6.940 3.651 1.00 93.75 92 SER A O 1
ATOM 724 N N . VAL A 1 93 ? 4.442 -5.332 3.972 1.00 96.19 93 VAL A N 1
ATOM 725 C CA . VAL A 1 93 ? 4.831 -5.029 5.349 1.00 96.19 93 VAL A CA 1
ATOM 726 C C . VAL A 1 93 ? 3.837 -5.682 6.292 1.00 96.19 93 VAL A C 1
ATOM 728 O O . VAL A 1 93 ? 2.721 -5.200 6.477 1.00 96.19 93 VAL A O 1
ATOM 731 N N . GLN A 1 94 ? 4.277 -6.764 6.921 1.00 94.06 94 GLN A N 1
ATOM 732 C CA . GLN A 1 94 ? 3.481 -7.517 7.883 1.00 94.06 94 GLN A CA 1
ATOM 733 C C . GLN A 1 94 ? 3.648 -6.963 9.303 1.00 94.06 94 GLN A C 1
ATOM 735 O O . GLN A 1 94 ? 4.746 -6.573 9.709 1.00 94.06 94 GLN A O 1
ATOM 740 N N . GLY A 1 95 ? 2.564 -6.988 10.079 1.00 95.12 95 GLY A N 1
ATOM 741 C CA . GLY A 1 95 ? 2.583 -6.626 11.496 1.00 95.12 95 GLY A CA 1
ATOM 742 C C . GLY A 1 95 ? 2.497 -5.118 11.774 1.00 95.12 95 GLY A C 1
ATOM 743 O O . GLY A 1 95 ? 2.286 -4.319 10.858 1.00 95.12 95 GLY A O 1
ATOM 744 N N . PRO A 1 96 ? 2.614 -4.712 13.049 1.00 95.88 96 PRO A N 1
ATOM 745 C CA . PRO A 1 96 ? 2.451 -3.320 13.449 1.00 95.88 96 PRO A CA 1
ATOM 746 C C . PRO A 1 96 ? 3.593 -2.439 12.927 1.00 95.88 96 PRO A C 1
ATOM 748 O O . PRO A 1 96 ? 4.763 -2.818 12.980 1.00 95.88 96 PRO A O 1
ATOM 751 N N . VAL A 1 97 ? 3.248 -1.231 12.475 1.00 97.00 97 VAL A N 1
ATOM 752 C CA . VAL A 1 97 ? 4.213 -0.163 12.169 1.00 97.00 97 VAL A CA 1
ATOM 753 C C . VAL A 1 97 ? 3.799 1.059 12.963 1.00 97.00 97 VAL A C 1
ATOM 755 O O . VAL A 1 97 ? 2.726 1.612 12.731 1.00 97.00 97 VAL A O 1
ATOM 758 N N . VAL A 1 98 ? 4.637 1.433 13.922 1.00 95.06 98 VAL A N 1
ATOM 759 C CA . VAL A 1 98 ? 4.329 2.447 14.927 1.00 95.06 98 VAL A CA 1
ATOM 760 C C . VAL A 1 98 ? 5.008 3.762 14.565 1.00 95.06 98 VAL A C 1
ATOM 762 O O . VAL A 1 98 ? 6.191 3.773 14.225 1.00 95.06 98 VAL A O 1
ATOM 765 N N . VAL A 1 99 ? 4.258 4.862 14.633 1.00 93.38 99 VAL A N 1
ATOM 766 C CA . VAL A 1 99 ? 4.759 6.226 14.412 1.00 93.38 99 VAL A CA 1
ATOM 767 C C . VAL A 1 99 ? 4.368 7.134 15.572 1.00 93.38 99 VAL A C 1
ATOM 769 O O . VAL A 1 99 ? 3.293 6.986 16.155 1.00 93.38 99 VAL A O 1
ATOM 772 N N . ALA A 1 100 ? 5.235 8.091 15.898 1.00 88.75 100 ALA A N 1
ATOM 773 C CA . ALA A 1 100 ? 4.951 9.103 16.907 1.00 88.75 100 ALA A CA 1
ATOM 774 C C . ALA A 1 100 ? 4.037 10.182 16.308 1.00 88.75 100 ALA A C 1
ATOM 776 O O . ALA A 1 100 ? 4.466 10.997 15.491 1.00 88.75 100 ALA A O 1
ATOM 777 N N . ALA A 1 101 ? 2.764 10.195 16.699 1.00 80.25 101 ALA A N 1
ATOM 778 C CA . ALA A 1 101 ? 1.806 11.168 16.193 1.00 80.25 101 ALA A CA 1
ATOM 779 C C . ALA A 1 101 ? 1.946 12.495 16.959 1.00 80.25 101 ALA A C 1
ATOM 781 O O . ALA A 1 101 ? 1.420 12.665 18.063 1.00 80.25 101 ALA A O 1
ATOM 782 N N . ALA A 1 102 ? 2.674 13.454 16.377 1.00 65.94 102 ALA A N 1
ATOM 783 C CA . ALA A 1 102 ? 2.863 14.778 16.967 1.00 65.94 102 ALA A CA 1
ATOM 784 C C . ALA A 1 102 ? 1.506 15.430 17.308 1.00 65.94 102 ALA A C 1
ATOM 786 O O . ALA A 1 102 ? 0.640 15.577 16.448 1.00 65.94 102 ALA A O 1
ATOM 787 N N . GLY A 1 103 ? 1.317 15.809 18.576 1.00 63.88 103 GLY A N 1
ATOM 788 C CA . GLY A 1 103 ? 0.068 16.404 19.074 1.00 63.88 103 GLY A CA 1
ATOM 789 C C . GLY A 1 103 ? -0.988 15.414 19.582 1.00 63.88 103 GLY A C 1
ATOM 790 O O . GLY A 1 103 ? -1.934 15.858 20.226 1.00 63.88 103 GLY A O 1
ATOM 791 N N . HIS A 1 104 ? -0.803 14.104 19.377 1.00 64.56 104 HIS A N 1
ATOM 792 C CA . HIS A 1 104 ? -1.675 13.048 19.922 1.00 64.56 104 HIS A CA 1
ATOM 793 C C . HIS A 1 104 ? -1.050 12.301 21.111 1.00 64.56 104 HIS A C 1
ATOM 795 O O . HIS A 1 104 ? -1.708 11.481 21.732 1.00 64.56 104 HIS A O 1
ATOM 801 N N . GLY A 1 105 ? 0.200 12.618 21.468 1.00 58.53 105 GLY A N 1
ATOM 802 C CA . GLY A 1 105 ? 0.846 12.179 22.714 1.00 58.53 105 GLY A CA 1
ATOM 803 C C . GLY A 1 105 ? 1.243 10.700 22.782 1.00 58.53 105 GLY A C 1
ATOM 804 O O . GLY A 1 105 ? 1.885 10.311 23.755 1.00 58.53 105 GLY A O 1
ATOM 805 N N . GLU A 1 106 ? 0.912 9.903 21.765 1.00 78.12 106 GLU A N 1
ATOM 806 C CA . GLU A 1 106 ? 1.054 8.447 21.776 1.00 78.12 106 GLU A CA 1
ATOM 807 C C . GLU A 1 106 ? 1.692 7.904 20.487 1.00 78.12 106 GLU A C 1
ATOM 809 O O . GLU A 1 106 ? 1.691 8.527 19.418 1.00 78.12 106 GLU A O 1
ATOM 814 N N . GLU A 1 107 ? 2.272 6.717 20.628 1.00 88.94 107 GLU A N 1
ATOM 815 C CA . GLU A 1 107 ? 2.762 5.871 19.549 1.00 88.94 107 GLU A CA 1
ATOM 816 C C . GLU A 1 107 ? 1.580 5.151 18.890 1.00 88.94 107 GLU A C 1
ATOM 818 O O . GLU A 1 107 ? 0.864 4.395 19.541 1.00 88.94 107 GLU A O 1
ATOM 823 N N . ILE A 1 108 ? 1.369 5.371 17.591 1.00 92.62 108 ILE A N 1
ATOM 824 C CA . ILE A 1 108 ? 0.192 4.856 16.883 1.00 92.62 108 ILE A CA 1
ATOM 825 C C . ILE A 1 108 ? 0.625 3.820 15.855 1.00 92.62 108 ILE A C 1
ATOM 827 O O . ILE A 1 108 ? 1.414 4.113 14.955 1.00 92.62 108 ILE A O 1
ATOM 831 N N . ASN A 1 109 ? 0.075 2.608 15.955 1.00 95.06 109 ASN A N 1
ATOM 832 C CA . ASN A 1 109 ? 0.184 1.618 14.888 1.00 95.06 109 ASN A CA 1
ATOM 833 C C . ASN A 1 109 ? -0.698 2.037 13.703 1.00 95.06 109 ASN A C 1
ATOM 835 O O . ASN A 1 109 ? -1.923 2.016 13.792 1.00 95.06 109 ASN A O 1
ATOM 839 N N . ILE A 1 110 ? -0.075 2.383 12.582 1.00 96.12 110 ILE A N 1
ATOM 840 C CA . ILE A 1 110 ? -0.781 2.839 11.378 1.00 96.12 110 ILE A CA 1
ATOM 841 C C . ILE A 1 110 ? -1.024 1.724 10.361 1.00 96.12 110 ILE A C 1
ATOM 843 O O . ILE A 1 110 ? -1.753 1.925 9.393 1.00 96.12 110 ILE A O 1
ATOM 847 N N . ASN A 1 111 ? -0.399 0.556 10.542 1.00 97.12 111 ASN A N 1
ATOM 848 C CA . ASN A 1 111 ? -0.456 -0.506 9.542 1.00 97.12 111 ASN A CA 1
ATOM 849 C C . ASN A 1 111 ? -1.681 -1.413 9.705 1.00 97.12 111 ASN A C 1
ATOM 851 O O . ASN A 1 111 ? -2.092 -2.040 8.740 1.00 97.12 111 ASN A O 1
ATOM 855 N N . GLN A 1 112 ? -2.274 -1.494 10.898 1.00 96.12 112 GLN A N 1
ATOM 856 C CA . GLN A 1 112 ? -3.354 -2.443 11.193 1.00 96.12 112 GLN A CA 1
ATOM 857 C C . GLN A 1 112 ? -4.576 -1.740 11.805 1.00 96.12 112 GLN A C 1
ATOM 859 O O . GLN A 1 112 ? -4.394 -0.792 12.577 1.00 96.12 112 GLN A O 1
ATOM 864 N N . PRO A 1 113 ? -5.813 -2.227 11.561 1.00 94.25 113 PRO A N 1
ATOM 865 C CA . PRO A 1 113 ? -7.036 -1.619 12.094 1.00 94.25 113 PRO A CA 1
ATOM 866 C C . PRO A 1 113 ? -7.036 -1.485 13.617 1.00 94.25 113 PRO A C 1
ATOM 868 O O . PRO A 1 113 ? -7.583 -0.520 14.153 1.00 94.25 113 PRO A O 1
ATOM 871 N N . ALA A 1 114 ? -6.395 -2.433 14.313 1.00 93.69 114 ALA A N 1
ATOM 872 C CA . ALA A 1 114 ? -6.260 -2.411 15.763 1.00 93.69 114 ALA A CA 1
ATOM 873 C C . ALA A 1 114 ? -5.643 -1.105 16.282 1.00 93.69 114 ALA A C 1
ATOM 875 O O . ALA A 1 114 ? -6.104 -0.592 17.293 1.00 93.69 114 ALA A O 1
ATOM 876 N N . GLY A 1 115 ? -4.651 -0.539 15.587 1.00 93.62 115 GLY A N 1
ATOM 877 C CA . GLY A 1 115 ? -3.983 0.681 16.043 1.00 93.62 115 GLY A CA 1
ATOM 878 C C . GLY A 1 115 ? -4.867 1.922 15.954 1.00 93.62 115 GLY A C 1
ATOM 879 O O . GLY A 1 115 ? -4.932 2.709 16.893 1.00 93.62 115 GLY A O 1
ATOM 880 N N . ALA A 1 116 ? -5.623 2.057 14.860 1.00 93.12 116 ALA A N 1
ATOM 881 C CA . ALA A 1 116 ? -6.633 3.103 14.722 1.00 93.12 116 ALA A CA 1
ATOM 882 C C . ALA A 1 116 ? -7.697 3.008 15.826 1.00 93.12 116 ALA A C 1
ATOM 884 O O . ALA A 1 116 ? -8.132 4.018 16.379 1.00 93.12 116 ALA A O 1
ATOM 885 N N . LEU A 1 117 ? -8.132 1.782 16.121 1.00 92.00 117 LEU A N 1
ATOM 886 C CA . LEU A 1 117 ? -9.175 1.539 17.099 1.00 92.00 117 LEU A CA 1
ATOM 887 C C . LEU A 1 117 ? -8.700 1.779 18.529 1.00 92.00 117 LEU A C 1
ATOM 889 O O . LEU A 1 117 ? -9.470 2.327 19.305 1.00 92.00 117 LEU A O 1
ATOM 893 N N . ASP A 1 118 ? -7.470 1.398 18.865 1.00 91.44 118 ASP A N 1
ATOM 894 C CA . ASP A 1 118 ? -6.908 1.617 20.197 1.00 91.44 118 ASP A CA 1
ATOM 895 C C . ASP A 1 118 ? -6.728 3.111 20.491 1.00 91.44 118 ASP A C 1
ATOM 897 O O . ASP A 1 118 ? -7.139 3.583 21.546 1.00 91.44 118 ASP A O 1
ATOM 901 N N . ALA A 1 119 ? -6.260 3.882 19.504 1.00 90.88 119 ALA A N 1
ATOM 902 C CA . ALA A 1 119 ? -6.093 5.329 19.640 1.00 90.88 119 ALA A CA 1
ATOM 903 C C . ALA A 1 119 ? -7.423 6.092 19.827 1.00 90.88 119 ALA A C 1
ATOM 905 O O . ALA A 1 119 ? -7.467 7.103 20.523 1.00 90.88 119 ALA A O 1
ATOM 906 N N . MET A 1 120 ? -8.520 5.639 19.204 1.00 91.12 120 MET A N 1
ATOM 907 C CA . MET A 1 120 ? -9.843 6.286 19.326 1.00 91.12 120 MET A CA 1
ATOM 908 C C . MET A 1 120 ? -10.690 5.696 20.467 1.00 91.12 120 MET A C 1
ATOM 910 O O . MET A 1 120 ? -11.508 6.367 21.092 1.00 91.12 120 MET A O 1
ATOM 914 N N . VAL A 1 121 ? -10.537 4.403 20.751 1.00 90.25 121 VAL A N 1
ATOM 915 C CA . VAL A 1 121 ? -11.315 3.676 21.761 1.00 90.25 121 VAL A CA 1
ATOM 916 C C . VAL A 1 121 ? -10.397 2.715 22.522 1.00 90.25 121 VAL A C 1
ATOM 918 O O . VAL A 1 121 ? -10.436 1.500 22.278 1.00 90.25 121 VAL A O 1
ATOM 921 N N . PRO A 1 122 ? -9.613 3.235 23.484 1.00 88.69 122 PRO A N 1
ATOM 922 C CA . PRO A 1 122 ? -8.661 2.431 24.241 1.00 88.69 122 PRO A CA 1
ATOM 923 C C . PRO A 1 122 ? -9.294 1.181 24.857 1.00 88.69 122 PRO A C 1
ATOM 925 O O . PRO A 1 122 ? -10.393 1.225 25.425 1.00 88.69 122 PRO A O 1
ATOM 928 N N . GLY A 1 123 ? -8.607 0.045 24.722 1.00 85.00 123 GLY A N 1
ATOM 929 C CA . GLY A 1 123 ? -9.025 -1.248 25.272 1.00 85.00 123 GLY A CA 1
ATOM 930 C C . GLY A 1 123 ? -10.115 -1.985 24.482 1.00 85.00 123 GLY A C 1
ATOM 931 O O . GLY A 1 123 ? -10.383 -3.154 24.767 1.00 85.00 123 GLY A O 1
ATOM 932 N N . LEU A 1 124 ? -10.740 -1.370 23.467 1.00 86.69 124 LEU A N 1
ATOM 933 C CA . LEU A 1 124 ? -11.613 -2.109 22.546 1.00 86.69 124 LEU A CA 1
ATOM 934 C C . LEU A 1 124 ? -10.791 -2.979 21.588 1.00 86.69 124 LEU A C 1
ATOM 936 O O . LEU A 1 124 ? -11.179 -4.116 21.326 1.00 86.69 124 LEU A O 1
ATOM 940 N N . ALA A 1 125 ? -9.654 -2.473 21.101 1.00 86.88 125 ALA A N 1
ATOM 941 C CA . ALA A 1 125 ? -8.758 -3.218 20.219 1.00 86.88 125 ALA A CA 1
ATOM 942 C C . ALA A 1 125 ? -8.295 -4.536 20.857 1.00 86.88 125 ALA A C 1
ATOM 944 O O . ALA A 1 125 ? -8.394 -5.586 20.221 1.00 86.88 125 ALA A O 1
ATOM 945 N N . ASP A 1 126 ? -7.906 -4.509 22.133 1.00 87.31 126 ASP A N 1
ATOM 946 C CA . ASP A 1 126 ? -7.502 -5.703 22.883 1.00 87.31 126 ASP A CA 1
ATOM 947 C C . ASP A 1 126 ? -8.596 -6.770 22.915 1.00 87.31 126 ASP A C 1
ATOM 949 O O . ASP A 1 126 ? -8.329 -7.943 22.651 1.00 87.31 126 ASP A O 1
ATOM 953 N N . LYS A 1 127 ? -9.851 -6.375 23.160 1.00 85.50 127 LYS A N 1
ATOM 954 C CA . LYS A 1 127 ? -10.987 -7.311 23.156 1.00 85.50 127 LYS A CA 1
ATOM 955 C C . LYS A 1 127 ? -11.169 -7.976 21.793 1.00 85.50 127 LYS A C 1
ATOM 957 O O . LYS A 1 127 ? -11.421 -9.177 21.725 1.00 85.50 127 LYS A O 1
ATOM 962 N N . LEU A 1 128 ? -11.005 -7.217 20.708 1.00 85.56 128 LEU A N 1
ATOM 963 C CA . LEU A 1 128 ? -11.103 -7.753 19.348 1.00 85.56 128 LEU A CA 1
ATOM 964 C C . LEU A 1 128 ? -9.897 -8.633 18.976 1.00 85.56 128 LEU A C 1
ATOM 966 O O . LEU A 1 128 ? -10.057 -9.603 18.239 1.00 85.56 128 LEU A O 1
ATOM 970 N N . LEU A 1 129 ? -8.704 -8.334 19.496 1.00 86.31 129 LEU A N 1
ATOM 971 C CA . LEU A 1 129 ? -7.482 -9.119 19.278 1.00 86.31 129 LEU A CA 1
ATOM 972 C C . LEU A 1 129 ? -7.449 -10.423 20.087 1.00 86.31 129 LEU A C 1
ATOM 974 O O . LEU A 1 129 ? -6.841 -11.402 19.645 1.00 86.31 129 LEU A O 1
ATOM 978 N N . MET A 1 130 ? -8.098 -10.451 21.253 1.00 84.00 130 MET A N 1
ATOM 979 C CA . MET A 1 130 ? -8.288 -11.663 22.056 1.00 84.00 130 MET A CA 1
ATOM 980 C C . MET A 1 130 ? -9.281 -12.641 21.416 1.00 84.00 130 MET A C 1
ATOM 982 O O . MET A 1 130 ? -9.265 -13.829 21.747 1.00 84.00 130 MET A O 1
ATOM 986 N N . ALA A 1 131 ? -10.118 -12.181 20.480 1.00 76.56 131 ALA A N 1
ATOM 987 C CA . ALA A 1 131 ? -11.018 -13.055 19.745 1.00 76.56 131 ALA A CA 1
ATOM 988 C C . ALA A 1 131 ? -10.230 -14.049 18.874 1.00 76.56 131 ALA A C 1
ATOM 990 O O . ALA A 1 131 ? -9.338 -13.681 18.113 1.00 76.56 131 ALA A O 1
ATOM 991 N N . ALA A 1 132 ? -10.564 -15.336 18.952 1.00 71.00 132 ALA A N 1
ATOM 992 C CA . ALA A 1 132 ? -9.908 -16.350 18.134 1.00 71.00 132 ALA A CA 1
ATOM 993 C C . ALA A 1 132 ? -10.348 -16.279 16.656 1.00 71.00 132 ALA A C 1
ATOM 995 O O . ALA A 1 132 ? -11.451 -15.845 16.321 1.00 71.00 132 ALA A O 1
ATOM 996 N N . GLY A 1 133 ? -9.490 -16.770 15.757 1.00 82.75 133 GLY A N 1
ATOM 997 C CA . GLY A 1 133 ? -9.835 -16.984 14.351 1.00 82.75 133 GLY A CA 1
ATOM 998 C C . GLY A 1 133 ? -9.923 -15.699 13.521 1.00 82.75 133 GLY A C 1
ATOM 999 O O . GLY A 1 133 ? -9.002 -14.882 13.516 1.00 82.75 133 GLY A O 1
ATOM 1000 N N . ALA A 1 134 ? -11.013 -15.552 12.764 1.00 81.56 134 ALA A N 1
ATOM 1001 C CA . ALA A 1 134 ? -11.155 -14.515 11.741 1.00 81.56 134 ALA A CA 1
ATOM 1002 C C . ALA A 1 134 ? -11.154 -13.083 12.307 1.00 81.56 134 ALA A C 1
ATOM 1004 O O . ALA A 1 134 ? -10.612 -12.191 11.663 1.00 81.56 134 ALA A O 1
ATOM 1005 N N . GLY A 1 135 ? -11.675 -12.863 13.521 1.00 85.06 135 GLY A N 1
ATOM 1006 C CA . GLY A 1 135 ? -11.712 -11.531 14.142 1.00 85.06 135 GLY A CA 1
ATOM 1007 C C . GLY A 1 135 ? -10.319 -10.953 14.394 1.00 85.06 135 GLY A C 1
ATOM 1008 O O . GLY A 1 135 ? -10.027 -9.831 13.982 1.00 85.06 135 GLY A O 1
ATOM 1009 N N . LYS A 1 136 ? -9.418 -11.761 14.967 1.00 90.50 136 LYS A N 1
ATOM 1010 C CA . LYS A 1 136 ? -8.007 -11.392 15.118 1.00 90.50 136 LYS A CA 1
ATOM 1011 C C . LYS A 1 136 ? -7.327 -11.166 13.771 1.00 90.50 136 LYS A C 1
ATOM 1013 O O . LYS A 1 136 ? -6.579 -10.205 13.644 1.00 90.50 136 LYS A O 1
ATOM 1018 N N . LYS A 1 137 ? -7.606 -12.005 12.763 1.00 91.94 137 LYS A N 1
ATOM 1019 C CA . LYS A 1 137 ? -7.035 -11.830 11.417 1.00 91.94 137 LYS A CA 1
ATOM 1020 C C . LYS A 1 137 ? -7.432 -10.477 10.815 1.00 91.94 137 LYS A C 1
ATOM 1022 O O . LYS A 1 137 ? -6.561 -9.795 10.299 1.00 91.94 137 LYS A O 1
ATOM 1027 N N . ILE A 1 138 ? -8.698 -10.066 10.944 1.00 93.38 138 ILE A N 1
ATOM 1028 C CA . ILE A 1 138 ? -9.169 -8.745 10.490 1.00 93.38 138 ILE A CA 1
ATOM 1029 C C . ILE A 1 138 ? -8.407 -7.622 11.204 1.00 93.38 138 ILE A C 1
ATOM 1031 O O . ILE A 1 138 ? -7.898 -6.712 10.563 1.00 93.38 138 ILE A O 1
ATOM 1035 N N . MET A 1 139 ? -8.296 -7.689 12.532 1.00 93.25 139 MET A N 1
ATOM 1036 C CA . MET A 1 139 ? -7.627 -6.645 13.320 1.00 93.25 139 MET A CA 1
ATOM 1037 C C . MET A 1 139 ? -6.116 -6.562 13.077 1.00 93.25 139 MET A C 1
ATOM 1039 O O . MET A 1 139 ? -5.506 -5.544 13.401 1.00 93.25 139 MET A O 1
ATOM 1043 N N . GLN A 1 140 ? -5.524 -7.619 12.517 1.00 93.94 140 GLN A N 1
ATOM 1044 C CA . GLN A 1 140 ? -4.110 -7.712 12.168 1.00 93.94 140 GLN A CA 1
ATOM 1045 C C . GLN A 1 140 ? -3.841 -7.550 10.664 1.00 93.94 140 GLN A C 1
ATOM 1047 O O . GLN A 1 140 ? -2.677 -7.643 10.274 1.00 93.94 140 GLN A O 1
ATOM 1052 N N . ASP A 1 141 ? -4.864 -7.306 9.836 1.00 94.06 141 ASP A N 1
ATOM 1053 C CA . ASP A 1 141 ? -4.677 -7.134 8.394 1.00 94.06 141 ASP A CA 1
ATOM 1054 C C . ASP A 1 141 ? -3.876 -5.859 8.106 1.00 94.06 141 ASP A C 1
ATOM 1056 O O . ASP A 1 141 ? -4.214 -4.773 8.579 1.00 94.06 141 ASP A O 1
ATOM 1060 N N . SER A 1 142 ? -2.775 -6.001 7.375 1.00 95.62 142 SER A N 1
ATOM 1061 C CA . SER A 1 142 ? -1.828 -4.916 7.138 1.00 95.62 142 SER A CA 1
ATOM 1062 C C . SER A 1 142 ? -2.226 -4.114 5.896 1.00 95.62 142 SER A C 1
ATOM 1064 O O . SER A 1 142 ? -2.354 -4.661 4.804 1.00 95.62 142 SER A O 1
ATOM 1066 N N . ILE A 1 143 ? -2.386 -2.795 6.030 1.00 94.19 143 ILE A N 1
ATOM 1067 C CA . ILE A 1 143 ? -2.718 -1.913 4.896 1.00 94.19 143 ILE A CA 1
ATOM 1068 C C . ILE A 1 143 ? -1.521 -1.693 3.965 1.00 94.19 143 ILE A C 1
ATOM 1070 O O . ILE A 1 143 ? -1.701 -1.501 2.767 1.00 94.19 143 ILE A O 1
ATOM 1074 N N . LEU A 1 144 ? -0.296 -1.767 4.495 1.00 94.81 144 LEU A N 1
ATOM 1075 C CA . LEU A 1 144 ? 0.954 -1.705 3.733 1.00 94.81 144 LEU A CA 1
ATOM 1076 C C . LEU A 1 144 ? 1.333 -3.081 3.144 1.00 94.81 144 LEU A C 1
ATOM 1078 O O . LEU A 1 144 ? 2.514 -3.398 2.988 1.00 94.81 144 LEU A O 1
ATOM 1082 N N . ASP A 1 145 ? 0.332 -3.909 2.831 1.00 93.00 145 ASP A N 1
ATOM 1083 C CA . ASP A 1 145 ? 0.480 -5.159 2.092 1.00 93.00 145 ASP A CA 1
ATOM 1084 C C . ASP A 1 145 ? 0.149 -4.960 0.604 1.00 93.00 145 ASP A C 1
ATOM 1086 O O . ASP A 1 145 ? -0.985 -5.136 0.148 1.00 93.00 145 ASP A O 1
ATOM 1090 N N . PHE A 1 146 ? 1.169 -4.605 -0.181 1.00 90.19 146 PHE A N 1
ATOM 1091 C CA . PHE A 1 146 ? 1.072 -4.502 -1.636 1.00 90.19 146 PHE A CA 1
ATOM 1092 C C . PHE A 1 146 ? 1.237 -5.858 -2.337 1.00 90.19 146 PHE A C 1
ATOM 1094 O O . PHE A 1 146 ? 1.230 -5.906 -3.566 1.00 90.19 146 PHE A O 1
ATOM 1101 N N . GLY A 1 147 ? 1.295 -6.983 -1.611 1.00 86.69 147 GLY A N 1
ATOM 1102 C CA . GLY A 1 147 ? 1.198 -8.323 -2.203 1.00 86.69 147 GLY A CA 1
ATOM 1103 C C . GLY A 1 147 ? -0.081 -8.513 -3.031 1.00 86.69 147 GLY A C 1
ATOM 1104 O O . GLY A 1 147 ? -0.114 -9.300 -3.974 1.00 86.69 147 GLY A O 1
ATOM 1105 N N . ARG A 1 148 ? -1.113 -7.705 -2.765 1.00 84.31 148 ARG A N 1
ATOM 1106 C CA . ARG A 1 148 ? -2.346 -7.614 -3.561 1.00 84.31 148 ARG A CA 1
ATOM 1107 C C . ARG A 1 148 ? -2.114 -7.144 -5.010 1.00 84.31 148 ARG A C 1
ATOM 1109 O O . ARG A 1 148 ? -2.932 -7.436 -5.872 1.00 84.31 148 ARG A O 1
ATOM 1116 N N . PHE A 1 149 ? -0.995 -6.480 -5.310 1.00 84.19 149 PHE A N 1
ATOM 1117 C CA . PHE A 1 149 ? -0.615 -6.012 -6.654 1.00 84.19 149 PHE A CA 1
ATOM 1118 C C . PHE A 1 149 ? 0.233 -7.032 -7.441 1.00 84.19 149 PHE A C 1
ATOM 1120 O O . PHE A 1 149 ? 0.846 -6.679 -8.445 1.00 84.19 149 PHE A O 1
ATOM 1127 N N . ASN A 1 150 ? 0.293 -8.294 -7.002 1.00 79.50 150 ASN A N 1
ATOM 1128 C CA . ASN A 1 150 ? 1.199 -9.323 -7.532 1.00 79.50 150 ASN A CA 1
ATOM 1129 C C . ASN A 1 150 ? 0.748 -9.972 -8.861 1.00 79.50 150 ASN A C 1
ATOM 1131 O O . ASN A 1 150 ? 1.196 -11.070 -9.191 1.00 79.50 150 ASN A O 1
ATOM 1135 N N . LEU A 1 151 ? -0.150 -9.341 -9.629 1.00 85.00 151 LEU A N 1
ATOM 1136 C CA . LEU A 1 151 ? -0.361 -9.782 -11.010 1.00 85.00 151 LEU A CA 1
ATOM 1137 C C . LEU A 1 151 ? 0.908 -9.489 -11.816 1.00 85.00 151 LEU A C 1
ATOM 1139 O O . LEU A 1 151 ? 1.399 -8.358 -11.715 1.00 85.00 151 LEU A O 1
ATOM 1143 N N . PRO A 1 152 ? 1.397 -10.442 -12.638 1.00 86.62 152 PRO A N 1
ATOM 1144 C CA . PRO A 1 152 ? 2.539 -10.200 -13.501 1.00 86.62 152 PRO A CA 1
ATOM 1145 C C . PRO A 1 152 ? 2.340 -8.921 -14.305 1.00 86.62 152 PRO A C 1
ATOM 1147 O O . PRO A 1 152 ? 1.262 -8.683 -14.854 1.00 86.62 152 PRO A O 1
ATOM 1150 N N . MET A 1 153 ? 3.375 -8.102 -14.419 1.00 87.50 153 MET A N 1
ATOM 1151 C CA . MET A 1 153 ? 3.317 -6.796 -15.074 1.00 87.50 153 MET A CA 1
ATOM 1152 C C . MET A 1 153 ? 2.895 -6.903 -16.554 1.00 87.50 153 MET A C 1
ATOM 1154 O O . MET A 1 153 ? 2.299 -5.987 -17.112 1.00 87.50 153 MET A O 1
ATOM 1158 N N . GLN A 1 154 ? 3.134 -8.054 -17.187 1.00 85.25 154 GLN A N 1
ATOM 1159 C CA . GLN A 1 154 ? 2.668 -8.378 -18.544 1.00 85.25 154 GLN A CA 1
ATOM 1160 C C . GLN A 1 154 ? 1.133 -8.511 -18.646 1.00 85.25 154 GLN A C 1
ATOM 1162 O O . GLN A 1 154 ? 0.562 -8.394 -19.733 1.00 85.25 154 GLN A O 1
ATOM 1167 N N . GLN A 1 155 ? 0.458 -8.762 -17.522 1.00 84.94 155 GLN A N 1
ATOM 1168 C CA . GLN A 1 155 ? -1.001 -8.824 -17.419 1.00 84.94 155 GLN A CA 1
ATOM 1169 C C . GLN A 1 155 ? -1.630 -7.467 -17.102 1.00 84.94 155 GLN A C 1
ATOM 1171 O O . GLN A 1 155 ? -2.843 -7.343 -17.228 1.00 84.94 155 GLN A O 1
ATOM 1176 N N . TRP A 1 156 ? -0.837 -6.451 -16.750 1.00 87.50 156 TRP A N 1
ATOM 1177 C CA . TRP A 1 156 ? -1.337 -5.091 -16.568 1.00 87.50 156 TRP A CA 1
ATOM 1178 C C . TRP A 1 156 ? -1.765 -4.511 -17.924 1.00 87.50 156 TRP A C 1
ATOM 1180 O O . TRP A 1 156 ? -1.311 -4.941 -18.995 1.00 87.50 156 TRP A O 1
ATOM 1190 N N . HIS A 1 157 ? -2.663 -3.535 -17.904 1.00 86.44 157 HIS A N 1
ATOM 1191 C CA . HIS A 1 157 ? -3.024 -2.761 -19.082 1.00 86.44 157 HIS A CA 1
ATOM 1192 C C . HIS A 1 157 ? -1.827 -1.915 -19.523 1.00 86.44 157 HIS A C 1
ATOM 1194 O O . HIS A 1 157 ? -1.265 -1.170 -18.728 1.00 86.44 157 HIS A O 1
ATOM 1200 N N . PHE A 1 158 ? -1.429 -2.033 -20.792 1.00 87.19 158 PHE A N 1
ATOM 1201 C CA . PHE A 1 158 ? -0.283 -1.319 -21.352 1.00 87.19 158 PHE A CA 1
ATOM 1202 C C . PHE A 1 158 ? -0.730 -0.253 -22.352 1.00 87.19 158 PHE A C 1
ATOM 1204 O O . PHE A 1 158 ? -1.468 -0.545 -23.295 1.00 87.19 158 PHE A O 1
ATOM 1211 N N . LEU A 1 159 ? -0.234 0.967 -22.174 1.00 84.94 159 LEU A N 1
ATOM 1212 C CA . LEU A 1 159 ? -0.389 2.078 -23.104 1.00 84.94 159 LEU A CA 1
ATOM 1213 C C . LEU A 1 159 ? 0.988 2.638 -23.453 1.00 84.94 159 LEU A C 1
ATOM 1215 O O . LEU A 1 159 ? 1.815 2.868 -22.574 1.00 84.94 159 LEU A O 1
ATOM 1219 N N . PHE A 1 160 ? 1.213 2.902 -24.737 1.00 82.69 160 PHE A N 1
ATOM 1220 C CA . PHE A 1 160 ? 2.408 3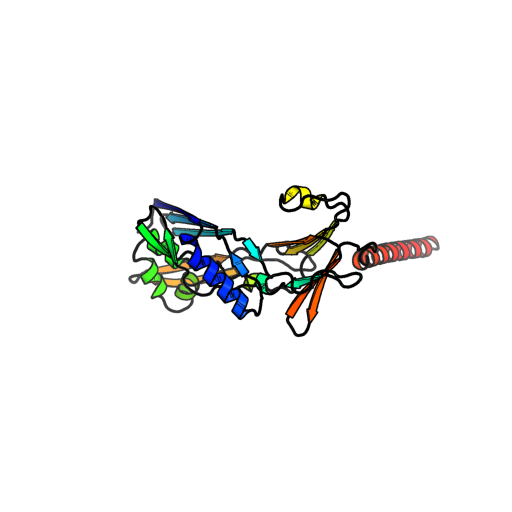.591 -25.207 1.00 82.69 160 PHE A CA 1
ATOM 1221 C C . PHE A 1 160 ? 2.016 4.956 -25.768 1.00 82.69 160 PHE A C 1
ATOM 1223 O O . PHE A 1 160 ? 1.321 5.049 -26.779 1.00 82.69 160 PHE A O 1
ATOM 1230 N N . ASP A 1 161 ? 2.445 6.008 -25.081 1.00 76.00 161 ASP A N 1
ATOM 1231 C CA . ASP A 1 161 ? 2.244 7.392 -25.475 1.00 76.00 161 ASP A CA 1
ATOM 1232 C C . ASP A 1 161 ? 3.486 7.902 -26.214 1.00 76.00 161 ASP A C 1
ATOM 1234 O O . ASP A 1 161 ? 4.544 8.126 -25.625 1.00 76.00 161 ASP A O 1
ATOM 1238 N N . VAL A 1 162 ? 3.348 8.094 -27.524 1.00 69.00 162 VAL A N 1
ATOM 1239 C CA . VAL A 1 162 ? 4.413 8.617 -28.391 1.00 69.00 162 VAL A CA 1
ATOM 1240 C C . VAL A 1 162 ? 4.559 10.138 -28.327 1.00 69.00 162 VAL A C 1
ATOM 1242 O O . VAL A 1 162 ? 5.580 10.664 -28.761 1.00 69.00 162 VAL A O 1
ATOM 1245 N N . THR A 1 163 ? 3.553 10.859 -27.823 1.00 66.25 163 THR A N 1
ATOM 1246 C CA . THR A 1 163 ? 3.573 12.327 -27.736 1.00 66.25 163 THR A CA 1
ATOM 1247 C C . THR A 1 163 ? 4.106 12.807 -26.390 1.00 66.25 163 THR A C 1
ATOM 1249 O O . THR A 1 163 ? 4.530 13.959 -26.269 1.00 66.25 163 THR A O 1
ATOM 1252 N N . GLY A 1 164 ? 4.082 11.931 -25.381 1.00 62.31 164 GLY A N 1
ATOM 1253 C CA . GLY A 1 164 ? 4.455 12.258 -24.011 1.00 62.31 164 GLY A CA 1
ATOM 1254 C C . GLY A 1 164 ? 3.472 13.223 -23.350 1.00 62.31 164 GLY A C 1
ATOM 1255 O O . GLY A 1 164 ? 3.799 13.826 -22.327 1.00 62.31 164 GLY A O 1
ATOM 1256 N N . GLU A 1 165 ? 2.275 13.414 -23.913 1.00 64.94 165 GLU A N 1
ATOM 1257 C CA . GLU A 1 165 ? 1.267 14.299 -23.332 1.00 64.94 165 GLU A CA 1
ATOM 1258 C C . GLU A 1 165 ? 0.792 13.820 -21.967 1.00 64.94 165 GLU A C 1
ATOM 1260 O O . GLU A 1 165 ? 0.566 14.652 -21.087 1.00 64.94 165 GLU A O 1
ATOM 1265 N N . GLN A 1 166 ? 0.734 12.505 -21.748 1.00 63.50 166 GLN A N 1
ATOM 1266 C CA . GLN A 1 166 ? 0.394 11.926 -20.451 1.00 63.50 166 GLN A CA 1
ATOM 1267 C C . GLN A 1 166 ? 1.345 12.416 -19.346 1.00 63.50 166 GLN A C 1
ATOM 1269 O O . GLN A 1 166 ? 0.908 12.623 -18.217 1.00 63.50 166 GLN A O 1
ATOM 1274 N N . LEU A 1 167 ? 2.620 12.703 -19.655 1.00 59.47 167 LEU A N 1
ATOM 1275 C CA . LEU A 1 167 ? 3.599 13.200 -18.675 1.00 59.47 167 LEU A CA 1
ATOM 1276 C C . LEU A 1 167 ? 3.298 14.594 -18.138 1.00 59.47 167 LEU A C 1
ATOM 1278 O O . LEU A 1 167 ? 3.686 14.892 -17.005 1.00 59.47 167 LEU A O 1
ATOM 1282 N N . LYS A 1 168 ? 2.613 15.444 -18.916 1.00 62.34 168 LYS A N 1
ATOM 1283 C CA . LYS A 1 168 ? 2.279 16.817 -18.499 1.00 62.34 168 LYS A CA 1
ATOM 1284 C C . LYS A 1 168 ? 1.439 16.823 -17.216 1.00 62.34 168 LYS A C 1
ATOM 1286 O O . LYS A 1 168 ? 1.539 17.763 -16.434 1.00 62.34 168 LYS A O 1
ATOM 1291 N N . ASN A 1 169 ? 0.681 15.753 -16.972 1.00 61.19 169 ASN A N 1
ATOM 1292 C CA . ASN A 1 169 ? -0.176 15.601 -15.797 1.00 61.19 169 ASN A CA 1
ATOM 1293 C C . ASN A 1 169 ? 0.581 15.173 -14.531 1.00 61.19 169 ASN A C 1
ATOM 1295 O O . ASN A 1 169 ? 0.069 15.362 -13.431 1.00 61.19 169 ASN A O 1
ATOM 1299 N N . TYR A 1 170 ? 1.787 14.608 -14.658 1.00 58.19 170 TYR A N 1
ATOM 1300 C CA . TYR A 1 170 ? 2.487 13.996 -13.524 1.00 58.19 170 TYR A CA 1
ATOM 1301 C C . TYR A 1 170 ? 3.538 14.898 -12.872 1.00 58.19 170 TYR A C 1
ATOM 1303 O O . TYR A 1 170 ? 4.061 14.520 -11.834 1.00 58.19 170 TYR A O 1
ATOM 1311 N N . GLY A 1 171 ? 3.880 16.066 -13.435 1.00 51.06 171 GLY A N 1
ATOM 1312 C CA . GLY A 1 171 ? 4.799 17.054 -12.827 1.00 51.06 171 GLY A CA 1
ATOM 1313 C C . GLY A 1 171 ? 6.253 16.592 -12.584 1.00 51.06 171 GLY A C 1
ATOM 1314 O O . GLY A 1 171 ? 7.108 17.412 -12.257 1.00 51.06 171 GLY A O 1
ATOM 1315 N N . VAL A 1 172 ? 6.543 15.298 -12.758 1.00 50.19 172 VAL A N 1
ATOM 1316 C CA . VAL A 1 172 ? 7.829 14.636 -12.469 1.00 50.19 172 VAL A CA 1
ATOM 1317 C C . VAL A 1 172 ? 8.756 14.626 -13.688 1.00 50.19 172 VAL A C 1
ATOM 1319 O O . VAL A 1 172 ? 9.976 14.603 -13.541 1.00 50.19 172 VAL A O 1
ATOM 1322 N N . PHE A 1 173 ? 8.203 14.713 -14.897 1.00 51.47 173 PHE A N 1
ATOM 1323 C CA . PHE A 1 173 ? 8.979 14.788 -16.129 1.00 51.47 173 PHE A CA 1
ATOM 1324 C C . PHE A 1 173 ? 8.816 16.163 -16.765 1.00 51.47 173 PHE A C 1
ATOM 1326 O O . PHE A 1 173 ? 7.701 16.622 -16.993 1.00 51.47 173 PHE A O 1
ATOM 1333 N N . ARG A 1 174 ? 9.938 16.813 -17.088 1.00 48.06 174 ARG A N 1
ATOM 1334 C CA . ARG A 1 174 ? 9.961 17.863 -18.110 1.00 48.06 174 ARG A CA 1
ATOM 1335 C C . ARG A 1 174 ? 10.077 17.130 -19.442 1.00 48.06 174 ARG A C 1
ATOM 1337 O O . ARG A 1 174 ? 11.144 16.563 -19.679 1.00 48.06 174 ARG A O 1
ATOM 1344 N N . PRO A 1 175 ? 9.025 17.067 -20.276 1.00 43.69 175 PRO A N 1
ATOM 1345 C CA . PRO A 1 175 ? 9.163 16.481 -21.596 1.00 43.69 175 PRO A CA 1
ATOM 1346 C C . PRO A 1 175 ? 10.225 17.299 -22.333 1.00 43.69 175 PRO A C 1
ATOM 1348 O O . PRO A 1 175 ? 10.041 18.493 -22.565 1.00 43.69 175 PRO A O 1
ATOM 1351 N N . GLY A 1 176 ? 11.357 16.679 -22.663 1.00 46.34 176 GLY A N 1
ATOM 1352 C CA . GLY A 1 176 ? 12.044 17.088 -23.879 1.00 46.34 176 GLY A CA 1
ATOM 1353 C C . GLY A 1 176 ? 11.065 16.847 -25.023 1.00 46.34 176 GLY A C 1
ATOM 1354 O O . GLY A 1 176 ? 10.322 15.863 -24.988 1.00 46.34 176 GLY A O 1
ATOM 1355 N N . GLU A 1 177 ? 10.991 17.763 -25.983 1.00 43.16 177 GLU A N 1
ATOM 1356 C CA . GLU A 1 177 ? 10.171 17.580 -27.182 1.00 43.16 177 GLU A CA 1
ATOM 1357 C C . GLU A 1 177 ? 10.419 16.170 -27.762 1.00 43.16 177 GLU A C 1
ATOM 1359 O O . GLU A 1 177 ? 11.556 15.823 -28.077 1.00 43.16 177 GLU A O 1
ATOM 1364 N N . GLY A 1 178 ? 9.378 15.326 -27.826 1.00 51.38 178 GLY A N 1
ATOM 1365 C CA . GLY A 1 178 ? 9.469 13.952 -28.349 1.00 51.38 178 GLY A CA 1
ATOM 1366 C C . GLY A 1 178 ? 9.744 12.824 -27.338 1.00 51.38 178 GLY A C 1
ATOM 1367 O O . GLY A 1 178 ? 10.092 11.723 -27.759 1.00 51.38 178 GLY A O 1
ATOM 1368 N N . ALA A 1 179 ? 9.603 13.047 -26.027 1.00 64.31 179 ALA A N 1
ATOM 1369 C CA . ALA A 1 179 ? 9.759 11.980 -25.032 1.00 64.31 179 ALA A CA 1
ATOM 1370 C C . ALA A 1 179 ? 8.556 11.013 -25.029 1.00 64.31 179 ALA A C 1
ATOM 1372 O O . ALA A 1 179 ? 7.460 11.383 -24.614 1.00 64.31 179 ALA A O 1
ATOM 1373 N N . THR A 1 180 ? 8.767 9.768 -25.460 1.00 75.44 180 THR A N 1
ATOM 1374 C CA . THR A 1 180 ? 7.754 8.702 -25.401 1.00 75.44 180 THR A CA 1
ATOM 1375 C C . THR A 1 180 ? 7.622 8.131 -23.988 1.00 75.44 180 THR A C 1
ATOM 1377 O O . THR A 1 180 ? 8.552 8.235 -23.184 1.00 75.44 180 THR A O 1
ATOM 1380 N N . VAL A 1 181 ? 6.475 7.532 -23.663 1.00 82.31 181 VAL A N 1
ATOM 1381 C CA . VAL A 1 181 ? 6.202 6.931 -22.350 1.00 82.31 181 VAL A CA 1
ATOM 1382 C C . VAL A 1 181 ? 5.426 5.645 -22.465 1.00 82.31 181 VAL A C 1
ATOM 1384 O O . VAL A 1 181 ? 4.462 5.535 -23.212 1.00 82.31 181 VAL A O 1
ATOM 1387 N N . SER A 1 182 ? 5.812 4.698 -21.629 1.00 86.06 182 SER A N 1
ATOM 1388 C CA . SER A 1 182 ? 5.116 3.442 -21.425 1.00 86.06 182 SER A CA 1
ATOM 1389 C C . SER A 1 182 ? 4.391 3.462 -20.092 1.00 86.06 182 SER A C 1
ATOM 1391 O O . SER A 1 182 ? 5.004 3.676 -19.048 1.00 86.06 182 SER A O 1
ATOM 1393 N N . VAL A 1 183 ? 3.085 3.246 -20.122 1.00 88.12 183 VAL A N 1
ATOM 1394 C CA . VAL A 1 183 ? 2.217 3.242 -18.950 1.00 88.12 183 VAL A CA 1
ATOM 1395 C C . VAL A 1 183 ? 1.662 1.843 -18.756 1.00 88.12 183 VAL A C 1
ATOM 1397 O O . VAL A 1 183 ? 1.088 1.266 -19.673 1.00 88.12 183 VAL A O 1
ATOM 1400 N N . TYR A 1 184 ? 1.816 1.328 -17.545 1.00 89.31 184 TYR A N 1
ATOM 1401 C CA . TYR A 1 184 ? 1.223 0.079 -17.095 1.00 89.31 184 TYR A CA 1
ATOM 1402 C C . TYR A 1 184 ? 0.210 0.385 -16.000 1.00 89.31 184 TYR A C 1
ATOM 1404 O O . TYR A 1 184 ? 0.574 1.044 -15.025 1.00 89.31 184 TYR A O 1
ATOM 1412 N N . SER A 1 185 ? -1.022 -0.097 -16.119 1.00 89.12 185 SER A N 1
ATOM 1413 C CA . SER A 1 185 ? -2.084 0.115 -15.132 1.00 89.12 185 SER A CA 1
ATOM 1414 C C . SER A 1 185 ? -2.800 -1.177 -14.737 1.00 89.12 185 SER A C 1
ATOM 1416 O O . SER A 1 185 ? -2.892 -2.127 -15.508 1.00 89.12 185 SER A O 1
ATOM 1418 N N . ILE A 1 186 ? -3.306 -1.205 -13.508 1.00 86.94 186 ILE A N 1
ATOM 1419 C CA . ILE A 1 186 ? -4.127 -2.271 -12.928 1.00 86.94 186 ILE A CA 1
ATOM 1420 C C . ILE A 1 186 ? -5.308 -1.632 -12.191 1.00 86.94 186 ILE A C 1
ATOM 1422 O O . ILE A 1 186 ? -5.193 -0.506 -11.700 1.00 86.94 186 ILE A O 1
ATOM 1426 N N . GLY A 1 187 ? -6.423 -2.353 -12.084 1.00 79.31 187 GLY A N 1
ATOM 1427 C CA . GLY A 1 187 ? -7.612 -1.927 -11.335 1.00 79.31 187 GLY A CA 1
ATOM 1428 C C . GLY A 1 187 ? -8.818 -1.605 -12.216 1.00 79.31 187 GLY A C 1
ATOM 1429 O O . GLY A 1 187 ? -9.918 -1.393 -11.705 1.00 79.31 187 GLY A O 1
ATOM 1430 N N . GLU A 1 188 ? -8.653 -1.631 -13.538 1.00 73.75 188 GLU A N 1
ATOM 1431 C CA . GLU A 1 188 ? -9.769 -1.555 -14.477 1.00 73.75 188 GLU A CA 1
ATOM 1432 C C . GLU A 1 188 ? -10.323 -2.957 -14.733 1.00 73.75 188 GLU A C 1
ATOM 1434 O O . GLU A 1 188 ? -9.623 -3.859 -15.178 1.00 73.75 188 GLU A O 1
ATOM 1439 N N . SER A 1 189 ? -11.608 -3.165 -14.442 1.00 73.44 189 SER A N 1
ATOM 1440 C CA . SER A 1 189 ? -12.253 -4.428 -14.810 1.00 73.44 189 SER A CA 1
ATOM 1441 C C . SER A 1 189 ? -12.411 -4.493 -16.328 1.00 73.44 189 SER A C 1
ATOM 1443 O O . SER A 1 189 ? -13.041 -3.620 -16.926 1.00 73.44 189 SER A O 1
ATOM 1445 N N . SER A 1 190 ? -11.891 -5.547 -16.951 1.00 67.94 190 SER A N 1
ATOM 1446 C CA . SER A 1 190 ? -11.987 -5.763 -18.396 1.00 67.94 190 SER A CA 1
ATOM 1447 C C . SER A 1 190 ? -12.323 -7.219 -18.716 1.00 67.94 190 SER A C 1
ATOM 1449 O O . SER A 1 190 ? -12.181 -8.111 -17.883 1.00 67.94 190 SER A O 1
ATOM 1451 N N . PHE A 1 191 ? -12.756 -7.496 -19.950 1.00 60.16 191 PHE A N 1
ATOM 1452 C CA . PHE A 1 191 ? -12.979 -8.880 -20.393 1.00 60.16 191 PHE A CA 1
ATOM 1453 C C . PHE A 1 191 ? -11.699 -9.732 -20.358 1.00 60.16 191 PHE A C 1
ATOM 1455 O O . PHE A 1 191 ? -11.794 -10.951 -20.260 1.00 60.16 191 PHE A O 1
ATOM 1462 N N . ARG A 1 192 ? -10.518 -9.100 -20.436 1.00 63.28 192 ARG A N 1
ATOM 1463 C CA . ARG A 1 192 ? -9.211 -9.769 -20.388 1.00 63.28 192 ARG A CA 1
ATOM 1464 C C . ARG A 1 192 ? -8.771 -10.066 -18.955 1.00 63.28 192 ARG A C 1
ATOM 1466 O O . ARG A 1 192 ? -8.255 -11.144 -18.696 1.00 63.28 192 ARG A O 1
ATOM 1473 N N . GLU A 1 193 ? -8.960 -9.107 -18.053 1.00 63.91 193 GLU A N 1
ATOM 1474 C CA . GLU A 1 193 ? -8.414 -9.145 -16.685 1.00 63.91 193 GLU A CA 1
ATOM 1475 C C . GLU A 1 193 ? -9.426 -9.645 -15.648 1.00 63.91 193 GLU A C 1
ATOM 1477 O O . GLU A 1 193 ? -9.067 -9.972 -14.521 1.00 63.91 193 GLU A O 1
ATOM 1482 N N . GLY A 1 194 ? -10.696 -9.756 -16.039 1.00 68.00 194 GLY A N 1
ATOM 1483 C CA . GLY A 1 194 ? -11.778 -10.134 -15.148 1.00 68.00 194 GLY A CA 1
ATOM 1484 C C . GLY A 1 194 ? -12.269 -8.962 -14.302 1.00 68.00 194 GLY A C 1
ATOM 1485 O O . GLY A 1 194 ? -11.994 -7.790 -14.567 1.00 68.00 194 GLY A O 1
ATOM 1486 N N . ARG A 1 195 ? -13.080 -9.289 -13.294 1.00 73.19 195 ARG A N 1
ATOM 1487 C CA . ARG A 1 195 ? -13.643 -8.305 -12.370 1.00 73.19 195 ARG A CA 1
ATOM 1488 C C . ARG A 1 195 ? -12.756 -8.206 -11.137 1.00 73.19 195 ARG A C 1
ATOM 1490 O O . ARG A 1 195 ? -12.636 -9.178 -10.396 1.00 73.19 195 ARG A O 1
ATOM 1497 N N . TYR A 1 196 ? -12.247 -7.011 -10.873 1.00 79.06 196 TYR A N 1
ATOM 1498 C CA . TYR A 1 196 ? -11.634 -6.697 -9.591 1.00 79.06 196 TYR A CA 1
ATOM 1499 C C . TYR A 1 196 ? -12.740 -6.482 -8.550 1.00 79.06 196 TYR A C 1
ATOM 1501 O O . TYR A 1 196 ? -13.613 -5.626 -8.715 1.00 79.06 196 TYR A O 1
ATOM 1509 N N . VAL A 1 197 ? -12.745 -7.305 -7.502 1.00 82.56 197 VAL A N 1
ATOM 1510 C CA . VAL A 1 197 ? -13.711 -7.239 -6.397 1.00 82.56 197 VAL A CA 1
ATOM 1511 C C . VAL A 1 197 ? -12.991 -6.901 -5.093 1.00 82.56 197 VAL A C 1
ATOM 1513 O O . VAL A 1 197 ? -11.813 -7.237 -4.966 1.00 82.56 197 VAL A O 1
ATOM 1516 N N . PRO A 1 198 ? -13.665 -6.237 -4.139 1.00 86.44 198 PRO A N 1
ATOM 1517 C CA . PRO A 1 198 ? -13.111 -6.049 -2.806 1.00 86.44 198 PRO A CA 1
ATOM 1518 C C . PRO A 1 198 ? -12.756 -7.389 -2.156 1.00 86.44 198 PRO A C 1
ATOM 1520 O O . PRO A 1 198 ? -13.462 -8.383 -2.342 1.00 86.44 198 PRO A O 1
ATOM 1523 N N . GLU A 1 199 ? -11.677 -7.405 -1.381 1.00 89.00 199 GLU A N 1
ATOM 1524 C CA . GLU A 1 199 ? -11.390 -8.511 -0.474 1.00 89.00 199 GLU A CA 1
ATOM 1525 C C . GLU A 1 199 ? -12.257 -8.328 0.772 1.00 89.00 199 GLU A C 1
ATOM 1527 O O . GLU A 1 199 ? -12.147 -7.316 1.465 1.00 89.00 199 GLU A O 1
ATOM 1532 N N . GLU A 1 200 ? -13.143 -9.286 1.034 1.00 92.88 200 GLU A N 1
ATOM 1533 C CA . GLU A 1 200 ? -14.066 -9.238 2.164 1.00 92.88 200 GLU A CA 1
ATOM 1534 C C . GLU A 1 200 ? -13.721 -10.313 3.191 1.00 92.88 200 GLU A C 1
ATOM 1536 O O . GLU A 1 200 ? -13.395 -11.456 2.859 1.00 92.88 200 GLU A O 1
ATOM 1541 N N . MET A 1 201 ? -13.805 -9.938 4.463 1.00 92.94 201 MET A N 1
ATOM 1542 C CA . MET A 1 201 ? -13.595 -10.837 5.586 1.00 92.94 201 MET A CA 1
ATOM 1543 C C . MET A 1 201 ? -14.693 -10.631 6.618 1.00 92.94 201 MET A C 1
ATOM 1545 O O . MET A 1 201 ? -14.872 -9.531 7.137 1.00 92.94 201 MET A O 1
ATOM 1549 N N . ASP A 1 202 ? -15.374 -11.719 6.963 1.00 93.62 202 ASP A N 1
ATOM 1550 C CA . ASP A 1 202 ? -16.402 -11.730 7.994 1.00 93.62 202 ASP A CA 1
ATOM 1551 C C . ASP A 1 202 ? -15.967 -12.574 9.187 1.00 93.62 202 ASP A C 1
ATOM 1553 O O . ASP A 1 202 ? -15.421 -13.673 9.058 1.00 93.62 202 ASP A O 1
ATOM 1557 N N . ALA A 1 203 ? -16.259 -12.068 10.377 1.00 92.12 203 ALA A N 1
ATOM 1558 C CA . ALA A 1 203 ? -16.085 -12.782 11.623 1.00 92.12 203 ALA A CA 1
ATOM 1559 C C . ALA A 1 203 ? -17.282 -12.535 12.537 1.00 92.12 203 ALA A C 1
ATOM 1561 O O . ALA A 1 203 ? -17.866 -11.454 12.560 1.00 92.12 203 ALA A O 1
ATOM 1562 N N . THR A 1 204 ? -17.632 -13.538 13.335 1.00 91.25 204 THR A N 1
ATOM 1563 C CA . THR A 1 204 ? -18.472 -13.337 14.517 1.00 91.25 204 THR A CA 1
ATOM 1564 C C . THR A 1 204 ? -17.611 -13.637 15.730 1.00 91.25 204 THR A C 1
ATOM 1566 O O . THR A 1 204 ? -16.974 -14.689 15.788 1.00 91.25 204 THR A O 1
ATOM 1569 N N . ILE A 1 205 ? -17.541 -12.688 16.654 1.00 88.69 205 ILE A N 1
ATOM 1570 C CA . ILE A 1 205 ? -16.686 -12.746 17.837 1.00 88.69 205 ILE A CA 1
ATOM 1571 C C . ILE A 1 205 ? -17.518 -12.518 19.093 1.00 88.69 205 ILE A C 1
ATOM 1573 O O . ILE A 1 205 ? -18.557 -11.862 19.047 1.00 88.69 205 ILE A O 1
ATOM 1577 N N . ASP A 1 206 ? -17.040 -13.040 20.215 1.00 86.25 206 ASP A N 1
ATOM 1578 C CA . ASP A 1 206 ? -17.608 -12.743 21.523 1.00 86.25 206 ASP A CA 1
ATOM 1579 C C . ASP A 1 206 ? -16.849 -11.570 22.153 1.00 86.25 206 ASP A C 1
ATOM 1581 O O . ASP A 1 206 ? -15.624 -11.615 22.278 1.00 86.25 206 ASP A O 1
ATOM 1585 N N . VAL A 1 207 ? -17.570 -10.509 22.507 1.00 82.38 207 VAL A N 1
ATOM 1586 C CA . VAL A 1 207 ? -17.037 -9.351 23.229 1.00 82.38 207 VAL A CA 1
ATOM 1587 C C . VAL A 1 207 ? -17.878 -9.175 24.485 1.00 82.38 207 VAL A C 1
ATOM 1589 O O . VAL A 1 207 ? -19.048 -8.808 24.402 1.00 82.38 207 VAL A O 1
ATOM 1592 N N . ASP A 1 208 ? -17.285 -9.453 25.646 1.00 82.12 208 ASP A N 1
ATOM 1593 C CA . ASP A 1 208 ? -17.945 -9.389 26.957 1.00 82.12 208 ASP A CA 1
ATOM 1594 C C . ASP A 1 208 ? -19.260 -10.207 27.039 1.00 82.12 208 ASP A C 1
ATOM 1596 O O . ASP A 1 208 ? -20.230 -9.780 27.666 1.00 82.12 208 ASP A O 1
ATOM 1600 N N . GLY A 1 209 ? -19.324 -11.379 26.394 1.00 82.31 209 GLY A N 1
ATOM 1601 C CA . GLY A 1 209 ? -20.513 -12.239 26.367 1.00 82.31 209 GLY A CA 1
ATOM 1602 C C . GLY A 1 209 ? -21.566 -11.845 25.325 1.00 82.31 209 GLY A C 1
ATOM 1603 O O . GLY A 1 209 ? -22.644 -12.443 25.287 1.00 82.31 209 GLY A O 1
ATOM 1604 N N . ALA A 1 210 ? -21.288 -10.838 24.490 1.00 84.75 210 ALA A N 1
ATOM 1605 C CA . ALA A 1 210 ? -22.137 -10.436 23.375 1.00 84.75 210 ALA A CA 1
ATOM 1606 C C . ALA A 1 210 ? -21.520 -10.847 22.032 1.00 84.75 210 ALA A C 1
ATOM 1608 O O . ALA A 1 210 ? -20.348 -10.594 21.758 1.00 84.75 210 ALA A O 1
ATOM 1609 N N . GLN A 1 211 ? -22.341 -11.427 21.155 1.00 88.44 211 GLN A N 1
ATOM 1610 C CA . GLN A 1 211 ? -21.931 -11.784 19.797 1.00 88.44 211 GLN A CA 1
ATOM 1611 C C . GLN A 1 211 ? -21.904 -10.536 18.908 1.00 88.44 211 GLN A C 1
ATOM 1613 O O . GLN A 1 211 ? -22.942 -9.926 18.641 1.00 88.44 211 GLN A O 1
ATOM 1618 N N . VAL A 1 212 ? -20.719 -10.173 18.424 1.00 88.00 212 VAL A N 1
ATOM 1619 C CA . VAL A 1 212 ? -20.482 -9.030 17.538 1.00 88.00 212 VAL A CA 1
ATOM 1620 C C . VAL A 1 212 ? -20.042 -9.537 16.171 1.00 88.00 212 VAL A C 1
ATOM 1622 O O . VAL A 1 212 ? -19.132 -10.357 16.059 1.00 88.00 212 VAL A O 1
ATOM 1625 N N . LYS A 1 213 ? -20.681 -9.033 15.112 1.00 91.81 213 LYS A N 1
ATOM 1626 C CA . LYS A 1 213 ? -20.250 -9.277 13.732 1.00 91.81 213 LYS A CA 1
ATOM 1627 C C . LYS A 1 213 ? -19.236 -8.218 13.324 1.00 91.81 213 LYS A C 1
ATOM 1629 O O . LYS A 1 213 ? -19.512 -7.026 13.440 1.00 91.81 213 LYS A O 1
ATOM 1634 N N . VAL A 1 214 ? -18.092 -8.664 12.830 1.00 91.81 214 VAL A N 1
ATOM 1635 C CA . VAL A 1 214 ? -17.042 -7.818 12.269 1.00 91.81 214 VAL A CA 1
ATOM 1636 C C . VAL A 1 214 ? -16.958 -8.117 10.784 1.00 91.81 214 VAL A C 1
ATOM 1638 O O . VAL A 1 214 ? -16.785 -9.269 10.397 1.00 91.81 214 VAL A O 1
ATOM 1641 N N . HIS A 1 215 ? -17.087 -7.071 9.981 1.00 94.12 215 HIS A N 1
ATOM 1642 C CA . HIS A 1 215 ? -16.938 -7.121 8.536 1.00 94.12 215 HIS A CA 1
ATOM 1643 C C . HIS A 1 215 ? -15.803 -6.180 8.145 1.00 94.12 215 HIS A C 1
ATOM 1645 O O . HIS A 1 215 ? -15.794 -5.019 8.564 1.00 94.12 215 HIS A O 1
ATOM 1651 N N . ALA A 1 216 ? -14.861 -6.678 7.355 1.00 93.88 216 ALA A N 1
ATOM 1652 C CA . ALA A 1 216 ? -13.809 -5.887 6.742 1.00 93.88 216 ALA A CA 1
ATOM 1653 C C . ALA A 1 216 ? -13.893 -5.999 5.226 1.00 93.88 216 ALA A C 1
ATOM 1655 O O . ALA A 1 216 ? -14.180 -7.066 4.688 1.00 93.88 216 ALA A O 1
ATOM 1656 N N . SER A 1 217 ? -13.627 -4.879 4.564 1.00 93.81 217 SER A N 1
ATOM 1657 C CA . SER A 1 217 ? -13.617 -4.763 3.114 1.00 93.81 217 SER A CA 1
ATOM 1658 C C . SER A 1 217 ? -12.399 -3.945 2.711 1.00 93.81 217 SER A C 1
ATOM 1660 O O . SER A 1 217 ? -12.275 -2.779 3.097 1.00 93.81 217 SER A O 1
ATOM 1662 N N . THR A 1 218 ? -11.505 -4.561 1.947 1.00 89.69 218 THR A N 1
ATOM 1663 C CA . THR A 1 218 ? -10.365 -3.890 1.326 1.00 89.69 218 THR A CA 1
ATOM 1664 C C . THR A 1 218 ? -10.698 -3.661 -0.146 1.00 89.69 218 THR A C 1
ATOM 1666 O O . THR A 1 218 ? -11.017 -4.624 -0.851 1.00 89.69 218 THR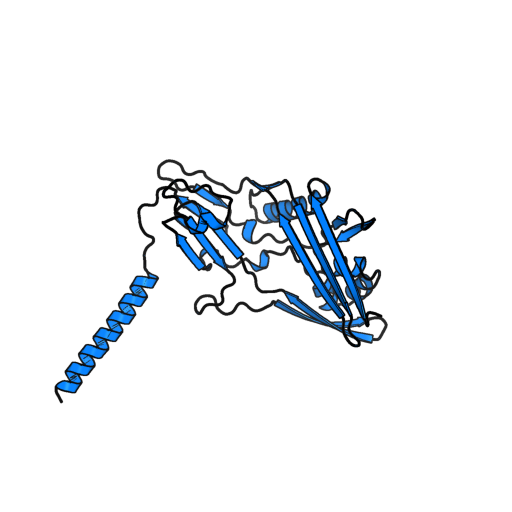 A O 1
ATOM 1669 N N . PRO A 1 219 ? -10.626 -2.414 -0.647 1.00 87.31 219 PRO A N 1
ATOM 1670 C CA . PRO A 1 219 ? -10.815 -2.138 -2.064 1.00 87.31 219 PRO A CA 1
ATOM 1671 C C . PRO A 1 219 ? -9.861 -2.961 -2.940 1.00 87.31 219 PRO A C 1
ATOM 1673 O O . PRO A 1 219 ? -8.739 -3.254 -2.519 1.00 87.31 219 PRO A O 1
ATOM 1676 N N . PRO A 1 220 ? -10.268 -3.310 -4.171 1.00 86.19 220 PRO A N 1
ATOM 1677 C CA . PRO A 1 220 ? -9.367 -3.978 -5.095 1.00 86.19 220 PRO A CA 1
ATOM 1678 C C . PRO A 1 220 ? -8.112 -3.134 -5.381 1.00 86.19 220 PRO A C 1
ATOM 1680 O O . PRO A 1 220 ? -8.186 -1.900 -5.371 1.00 86.19 220 PRO A O 1
ATOM 1683 N N . PRO A 1 221 ? -6.972 -3.779 -5.689 1.00 85.44 221 PRO A N 1
ATOM 1684 C CA . PRO A 1 221 ? -5.748 -3.079 -6.052 1.00 85.44 221 PRO A CA 1
ATOM 1685 C C . PRO A 1 221 ? -5.969 -2.241 -7.316 1.00 85.44 221 PRO A C 1
ATOM 1687 O O . PRO A 1 221 ? -6.447 -2.736 -8.336 1.00 85.44 221 PRO A O 1
ATOM 1690 N N . SER A 1 222 ? -5.594 -0.967 -7.247 1.00 87.12 222 SER A N 1
ATOM 1691 C CA . SER A 1 222 ? -5.607 -0.037 -8.375 1.00 87.12 222 SER A CA 1
ATOM 1692 C C . SER A 1 222 ? -4.300 0.731 -8.375 1.00 87.12 222 SER A C 1
ATOM 1694 O O . SER A 1 222 ? -3.922 1.320 -7.362 1.00 87.12 222 SER A O 1
ATOM 1696 N N . GLY A 1 223 ? -3.587 0.711 -9.493 1.00 86.81 223 GLY A N 1
ATOM 1697 C CA . GLY A 1 223 ? -2.235 1.245 -9.553 1.00 86.81 223 GLY A CA 1
ATOM 1698 C C . GLY A 1 223 ? -1.784 1.524 -10.972 1.00 86.81 223 GLY A C 1
ATOM 1699 O O . GLY A 1 223 ? -2.316 0.984 -11.937 1.00 86.81 223 GLY A O 1
ATOM 1700 N N . GLN A 1 224 ? -0.777 2.379 -11.091 1.00 87.81 224 GLN A N 1
ATOM 1701 C CA . GLN A 1 224 ? -0.173 2.728 -12.365 1.00 87.81 224 GLN A CA 1
ATOM 1702 C C . GLN A 1 224 ? 1.325 2.912 -12.180 1.00 87.81 224 GLN A C 1
ATOM 1704 O O . GLN A 1 224 ? 1.763 3.498 -11.192 1.00 87.81 224 GLN A O 1
ATOM 1709 N N . VAL A 1 225 ? 2.102 2.478 -13.167 1.00 87.75 225 VAL A N 1
ATOM 1710 C CA . VAL A 1 225 ? 3.498 2.871 -13.301 1.00 87.75 225 VAL A CA 1
ATOM 1711 C C . VAL A 1 225 ? 3.799 3.339 -14.704 1.00 87.75 225 VAL A C 1
ATOM 1713 O O . VAL A 1 225 ? 3.537 2.651 -15.688 1.00 87.75 225 VAL A O 1
ATOM 1716 N N . SER A 1 226 ? 4.404 4.516 -14.754 1.00 86.81 226 SER A N 1
ATOM 1717 C CA . SER A 1 226 ? 4.844 5.172 -15.972 1.00 86.81 226 SER A CA 1
ATOM 1718 C C . SER A 1 226 ? 6.363 5.098 -16.063 1.00 86.81 226 SER A C 1
ATOM 1720 O O . SER A 1 226 ? 7.069 5.454 -15.118 1.00 86.81 226 SER A O 1
ATOM 1722 N N . VAL A 1 227 ? 6.864 4.647 -17.206 1.00 85.62 227 VAL A N 1
ATOM 1723 C CA . VAL A 1 227 ? 8.287 4.518 -17.516 1.00 85.62 227 VAL A CA 1
ATOM 1724 C C . VAL A 1 227 ? 8.591 5.388 -18.728 1.00 85.62 227 VAL A C 1
ATOM 1726 O O . VAL A 1 227 ? 7.902 5.308 -19.743 1.00 85.62 227 VAL A O 1
ATOM 1729 N N . ALA A 1 228 ? 9.614 6.233 -18.621 1.00 81.25 228 ALA A N 1
ATOM 1730 C CA . ALA A 1 228 ? 10.069 7.035 -19.749 1.00 81.25 228 ALA A CA 1
ATOM 1731 C C . ALA A 1 228 ? 10.680 6.141 -20.841 1.00 81.25 228 ALA A C 1
ATOM 1733 O O . ALA A 1 228 ? 11.454 5.231 -20.544 1.00 81.25 228 ALA A O 1
ATOM 1734 N N . GLY A 1 229 ? 10.355 6.436 -22.097 1.00 81.19 229 GLY A N 1
ATOM 1735 C CA . GLY A 1 229 ? 10.722 5.640 -23.260 1.00 81.19 229 GLY A CA 1
ATOM 1736 C C . GLY A 1 229 ? 9.716 4.536 -23.588 1.00 81.19 229 GLY A C 1
ATOM 1737 O O . GLY A 1 229 ? 8.665 4.376 -22.955 1.00 81.19 229 GLY A O 1
ATOM 1738 N N . TYR A 1 230 ? 10.062 3.739 -24.595 1.00 84.94 230 TYR A N 1
ATOM 1739 C CA . TYR A 1 230 ? 9.391 2.465 -24.813 1.00 84.94 230 TYR A CA 1
ATOM 1740 C C . TYR A 1 230 ? 9.905 1.467 -23.791 1.00 84.94 230 TYR A C 1
ATOM 1742 O O . TYR A 1 230 ? 11.115 1.274 -23.67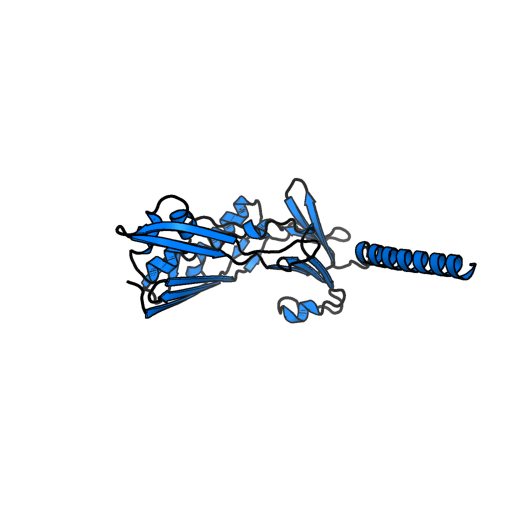3 1.00 84.94 230 TYR A O 1
ATOM 1750 N N . ALA A 1 231 ? 8.988 0.855 -23.060 1.00 88.50 231 ALA A N 1
ATOM 1751 C CA . ALA A 1 231 ? 9.307 -0.004 -21.952 1.00 88.50 231 ALA A CA 1
ATOM 1752 C C . ALA A 1 231 ? 8.522 -1.303 -22.060 1.00 88.50 231 ALA A C 1
ATOM 1754 O O . ALA A 1 231 ? 7.306 -1.278 -22.254 1.00 88.50 231 ALA A O 1
ATOM 1755 N N . LYS A 1 232 ? 9.206 -2.430 -21.896 1.00 90.25 232 LYS A N 1
ATOM 1756 C CA . LYS A 1 232 ? 8.637 -3.770 -21.999 1.00 90.25 232 LYS A CA 1
ATOM 1757 C C . LYS A 1 232 ? 8.871 -4.526 -20.696 1.00 90.25 232 LYS A C 1
ATOM 1759 O O . LYS A 1 232 ? 10.004 -4.634 -20.233 1.00 90.25 232 LYS A O 1
ATOM 1764 N N . ALA A 1 233 ? 7.793 -5.036 -20.110 1.00 91.31 233 ALA A N 1
ATOM 1765 C CA . ALA A 1 233 ? 7.855 -5.929 -18.965 1.00 91.31 233 ALA A CA 1
ATOM 1766 C C . ALA A 1 233 ? 8.378 -7.302 -19.400 1.00 91.31 233 ALA A C 1
ATOM 1768 O O . ALA A 1 233 ? 7.889 -7.888 -20.368 1.00 91.31 233 ALA A O 1
ATOM 1769 N N . GLU A 1 234 ? 9.361 -7.811 -18.673 1.00 87.25 234 GLU A N 1
ATOM 1770 C CA . GLU A 1 234 ? 9.981 -9.108 -18.905 1.00 87.25 234 GLU A CA 1
ATOM 1771 C C . GLU A 1 234 ? 10.124 -9.853 -17.579 1.00 87.25 234 GLU A C 1
ATOM 1773 O O . GLU A 1 234 ? 10.155 -9.252 -16.505 1.00 87.25 234 GLU A O 1
ATOM 1778 N N . GLU A 1 235 ? 10.178 -11.177 -17.656 1.00 84.56 235 GLU A N 1
ATOM 1779 C CA . GLU A 1 235 ? 10.378 -12.041 -16.499 1.00 84.56 235 GLU A CA 1
ATOM 1780 C C . GLU A 1 235 ? 11.499 -13.028 -16.811 1.00 84.56 235 GLU A C 1
ATOM 1782 O O . GLU A 1 235 ? 11.501 -13.674 -17.863 1.00 84.56 235 GLU A O 1
ATOM 1787 N N . GLN A 1 236 ? 12.444 -13.167 -15.885 1.00 78.62 236 GLN A N 1
ATOM 1788 C CA . GLN A 1 236 ? 13.476 -14.191 -15.953 1.00 78.62 236 GLN A CA 1
ATOM 1789 C C . GLN A 1 236 ? 13.619 -14.861 -14.588 1.00 78.62 236 GLN A C 1
ATOM 1791 O O . GLN A 1 236 ? 13.859 -14.199 -13.583 1.00 78.62 236 GLN A O 1
ATOM 1796 N N . ASN A 1 237 ? 13.489 -16.191 -14.548 1.00 76.19 237 ASN A N 1
ATOM 1797 C CA . ASN A 1 237 ? 13.594 -16.992 -13.321 1.00 76.19 237 ASN A CA 1
ATOM 1798 C C . ASN A 1 237 ? 12.667 -16.515 -12.179 1.00 76.19 237 ASN A C 1
ATOM 1800 O O . ASN A 1 237 ? 13.068 -16.534 -11.017 1.00 76.19 237 ASN A O 1
ATOM 1804 N N . GLY A 1 238 ? 11.445 -16.069 -12.499 1.00 72.88 238 GLY A N 1
ATOM 1805 C CA . GLY A 1 238 ? 10.489 -15.557 -11.508 1.00 72.88 238 GLY A CA 1
ATOM 1806 C C . GLY A 1 238 ? 10.786 -14.144 -10.996 1.00 72.88 238 GLY A C 1
ATOM 1807 O O . GLY A 1 238 ? 10.138 -13.690 -10.054 1.00 72.88 238 GLY A O 1
ATOM 1808 N N . VAL A 1 239 ? 11.763 -13.448 -11.587 1.00 77.06 239 VAL A N 1
ATOM 1809 C CA . VAL A 1 239 ? 12.059 -12.040 -11.310 1.00 77.06 239 VAL A CA 1
ATOM 1810 C C . VAL A 1 239 ? 11.547 -11.196 -12.466 1.00 77.06 239 VAL A C 1
ATOM 1812 O O . VAL A 1 239 ? 12.003 -11.338 -13.601 1.00 77.06 239 VAL A O 1
ATOM 1815 N N . GLU A 1 240 ? 10.607 -10.307 -12.164 1.00 86.56 240 GLU A N 1
ATOM 1816 C CA . GLU A 1 240 ? 10.088 -9.340 -13.124 1.00 86.56 240 GLU A CA 1
ATOM 1817 C C . GLU A 1 240 ? 10.951 -8.077 -13.158 1.00 86.56 240 GLU A C 1
ATOM 1819 O O . GLU A 1 240 ? 11.361 -7.544 -12.123 1.00 86.56 240 GLU A O 1
ATOM 1824 N N . TYR A 1 241 ? 11.191 -7.570 -14.361 1.00 89.31 241 TYR A N 1
ATOM 1825 C CA . TYR A 1 241 ? 11.893 -6.316 -14.612 1.00 89.31 241 TYR A CA 1
ATOM 1826 C C . TYR A 1 241 ? 11.299 -5.612 -15.838 1.00 89.31 241 TYR A C 1
ATOM 1828 O O . TYR A 1 241 ? 10.515 -6.182 -16.597 1.00 89.31 241 TYR A O 1
ATOM 1836 N N . VAL A 1 242 ? 11.656 -4.345 -16.037 1.00 90.56 242 VAL A N 1
ATOM 1837 C CA . VAL A 1 242 ? 11.321 -3.604 -17.262 1.00 90.56 242 VAL A CA 1
ATOM 1838 C C . VAL A 1 242 ? 12.589 -3.297 -18.027 1.00 90.56 242 VAL A C 1
ATOM 1840 O O . VAL A 1 242 ? 13.524 -2.735 -17.460 1.00 90.56 242 VAL A O 1
ATOM 1843 N N . THR A 1 243 ? 12.597 -3.595 -19.322 1.00 90.19 243 THR A N 1
ATOM 1844 C CA . THR A 1 243 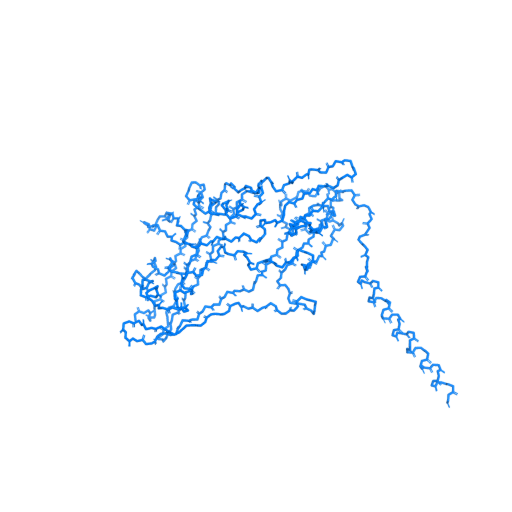? 13.559 -2.997 -20.250 1.00 90.19 243 THR A CA 1
ATOM 1845 C C . THR A 1 243 ? 12.996 -1.686 -20.772 1.00 90.19 243 THR A C 1
ATOM 1847 O O . THR A 1 243 ? 11.824 -1.633 -21.125 1.00 90.19 243 THR A O 1
ATOM 1850 N N . ALA A 1 244 ? 13.789 -0.616 -20.796 1.00 88.25 244 ALA A N 1
ATOM 1851 C CA . ALA A 1 244 ? 13.361 0.698 -21.270 1.00 88.25 244 ALA A CA 1
ATOM 1852 C C . ALA A 1 244 ? 14.380 1.306 -22.240 1.00 88.25 244 ALA A C 1
ATOM 1854 O O . ALA A 1 244 ? 15.580 1.322 -21.963 1.00 88.25 244 ALA A O 1
ATOM 1855 N N . SER A 1 245 ? 13.900 1.841 -23.360 1.00 84.25 245 SER A N 1
ATOM 1856 C CA . SER A 1 245 ? 14.721 2.499 -24.380 1.00 84.25 245 SER A CA 1
ATOM 1857 C C . SER A 1 245 ? 14.183 3.883 -24.707 1.00 84.25 245 SER A C 1
ATOM 1859 O O . SER A 1 245 ? 13.004 4.048 -25.033 1.00 84.25 245 SER A O 1
ATOM 1861 N N . SER A 1 246 ? 15.068 4.878 -24.700 1.00 76.06 246 SER A N 1
ATOM 1862 C CA . SER A 1 246 ? 14.721 6.260 -25.052 1.00 76.06 246 SER A CA 1
ATOM 1863 C C . SER A 1 246 ? 14.562 6.469 -26.562 1.00 76.06 246 SER A C 1
ATOM 1865 O O . SER A 1 246 ? 13.890 7.403 -26.990 1.00 76.06 246 SER A O 1
ATOM 1867 N N . LYS A 1 247 ? 15.159 5.588 -27.377 1.00 66.38 247 LYS A N 1
ATOM 1868 C CA . LYS A 1 247 ? 15.274 5.735 -28.841 1.00 66.38 247 LYS A CA 1
ATOM 1869 C C . LYS A 1 247 ? 14.349 4.830 -29.653 1.00 66.38 247 LYS A C 1
ATOM 1871 O O . LYS A 1 247 ? 14.624 4.591 -30.826 1.00 66.38 247 LYS A O 1
ATOM 1876 N N . HIS A 1 248 ? 13.299 4.270 -29.060 1.00 56.34 248 HIS A N 1
ATOM 1877 C CA . HIS A 1 248 ? 12.459 3.321 -29.789 1.00 56.34 248 HIS A CA 1
ATOM 1878 C C . HIS A 1 248 ? 11.702 4.029 -30.924 1.00 56.34 248 HIS A C 1
ATOM 1880 O O . HIS A 1 248 ? 10.753 4.772 -30.693 1.00 56.34 248 HIS A O 1
ATOM 1886 N N . THR A 1 249 ? 12.174 3.825 -32.154 1.00 47.34 249 THR A N 1
ATOM 1887 C CA . THR A 1 249 ? 11.572 4.326 -33.399 1.00 47.34 249 THR A CA 1
ATOM 1888 C C . THR A 1 249 ? 10.624 3.319 -34.045 1.00 47.34 249 THR A C 1
ATOM 1890 O O . THR A 1 249 ? 10.004 3.634 -35.057 1.00 47.34 249 THR A O 1
ATOM 1893 N N . GLU A 1 250 ? 10.508 2.113 -33.490 1.00 48.78 250 GLU A N 1
ATOM 1894 C CA . GLU A 1 250 ? 9.597 1.083 -33.986 1.00 48.78 250 GLU A CA 1
ATOM 1895 C C . GLU A 1 250 ? 8.331 1.057 -33.123 1.00 48.78 250 GLU A C 1
ATOM 1897 O O . GLU A 1 250 ? 8.393 1.009 -31.893 1.00 48.78 250 GLU A O 1
ATOM 1902 N N . MET A 1 251 ? 7.166 1.146 -33.773 1.00 49.25 251 MET A N 1
ATOM 1903 C CA . MET A 1 251 ? 5.882 0.971 -33.096 1.00 49.25 251 MET A CA 1
ATOM 1904 C C . MET A 1 251 ? 5.826 -0.432 -32.470 1.00 49.25 251 MET A C 1
ATOM 1906 O O . MET A 1 251 ? 6.212 -1.392 -33.143 1.00 49.25 251 MET A O 1
ATOM 1910 N N . PRO A 1 252 ? 5.298 -0.590 -31.239 1.00 48.12 252 PRO A N 1
ATOM 1911 C CA . PRO A 1 252 ? 4.981 -1.916 -30.722 1.00 48.12 252 PRO A CA 1
ATOM 1912 C C . PRO A 1 252 ? 4.118 -2.674 -31.730 1.00 48.12 252 PRO A C 1
ATOM 1914 O O . PRO A 1 252 ? 3.236 -2.085 -32.359 1.00 48.12 252 PRO A O 1
ATOM 1917 N N . ALA A 1 253 ? 4.360 -3.977 -31.885 1.00 54.91 253 ALA A N 1
ATOM 1918 C CA . ALA A 1 253 ? 3.554 -4.815 -32.762 1.00 54.91 253 ALA A CA 1
ATOM 1919 C C . ALA A 1 253 ? 2.065 -4.662 -32.397 1.00 54.91 253 ALA A C 1
ATOM 1921 O O . ALA A 1 253 ? 1.650 -4.997 -31.288 1.00 54.91 253 ALA A O 1
ATOM 1922 N N . LEU A 1 254 ? 1.264 -4.149 -33.337 1.00 48.62 254 LEU A N 1
ATOM 1923 C CA . LEU A 1 254 ? -0.181 -3.908 -33.217 1.00 48.62 254 LEU A CA 1
ATOM 1924 C C . LEU A 1 254 ? -1.003 -5.214 -33.138 1.00 48.62 254 LEU A C 1
ATOM 1926 O O . LEU A 1 254 ? -2.139 -5.250 -33.596 1.00 48.62 254 LEU A O 1
ATOM 1930 N N . ASP A 1 255 ? -0.459 -6.305 -32.600 1.00 51.19 255 ASP A N 1
ATOM 1931 C CA . ASP A 1 255 ? -0.977 -7.665 -32.792 1.00 51.19 255 ASP A CA 1
ATOM 1932 C C . ASP A 1 255 ? -2.464 -7.790 -32.410 1.00 51.19 255 ASP A C 1
ATOM 1934 O O . ASP A 1 255 ? -3.271 -8.272 -33.199 1.00 51.19 255 ASP A O 1
ATOM 1938 N N . PHE A 1 256 ? -2.891 -7.202 -31.287 1.00 56.25 256 PHE A N 1
ATOM 1939 C CA . PHE A 1 256 ? -4.312 -7.184 -30.920 1.00 56.25 256 PHE A CA 1
ATOM 1940 C C . PHE A 1 256 ? -5.184 -6.350 -31.877 1.00 56.25 256 PHE A C 1
ATOM 1942 O O . PHE A 1 256 ? -6.251 -6.794 -32.298 1.00 56.25 256 PHE A O 1
ATOM 1949 N N . GLN A 1 257 ? -4.744 -5.149 -32.263 1.00 53.44 257 GLN A N 1
ATOM 1950 C CA . GLN A 1 257 ? -5.498 -4.291 -33.187 1.00 53.44 257 GLN A CA 1
ATOM 1951 C C . GLN A 1 257 ? -5.578 -4.908 -34.593 1.00 53.44 257 GLN A C 1
ATOM 1953 O O . GLN A 1 257 ? -6.621 -4.828 -35.238 1.00 53.44 257 GLN A O 1
ATOM 1958 N N . LEU A 1 258 ? -4.520 -5.590 -35.037 1.00 54.94 258 LEU A N 1
ATOM 1959 C CA . LEU A 1 258 ? -4.477 -6.374 -36.270 1.00 54.94 258 LEU A CA 1
ATOM 1960 C C . LEU A 1 258 ? -5.379 -7.606 -36.193 1.00 54.94 258 LEU A C 1
ATOM 1962 O O . LEU A 1 258 ? -6.106 -7.862 -37.148 1.00 54.94 258 LEU A O 1
ATOM 1966 N N . GLN A 1 259 ? -5.398 -8.334 -35.075 1.00 53.84 259 GLN A N 1
ATOM 1967 C CA . GLN A 1 259 ? -6.310 -9.464 -34.871 1.00 53.84 259 GLN A CA 1
ATOM 1968 C C . GLN A 1 259 ? -7.775 -9.018 -34.893 1.00 53.84 259 GLN A C 1
ATOM 1970 O O . GLN A 1 259 ? -8.595 -9.651 -35.557 1.00 53.84 259 GLN A O 1
ATOM 1975 N N . VAL A 1 260 ? -8.111 -7.898 -34.245 1.00 61.84 260 VAL A N 1
ATOM 1976 C CA . VAL A 1 260 ? -9.464 -7.320 -34.284 1.00 61.84 260 VAL A CA 1
ATOM 1977 C C . VAL A 1 260 ? -9.823 -6.858 -35.699 1.00 61.84 260 VAL A C 1
ATOM 1979 O O . VAL A 1 260 ? -10.920 -7.146 -36.179 1.00 61.84 260 VAL A O 1
ATOM 1982 N N . LEU A 1 261 ? -8.901 -6.199 -36.407 1.00 63.16 261 LEU A N 1
ATOM 1983 C CA . LEU A 1 261 ? -9.116 -5.764 -37.787 1.00 63.16 261 LEU A CA 1
ATOM 1984 C C . LEU A 1 261 ? -9.288 -6.956 -38.743 1.00 63.16 261 LEU A C 1
ATOM 1986 O O . LEU A 1 261 ? -10.171 -6.934 -39.597 1.00 63.16 261 LEU A O 1
ATOM 1990 N N . MET A 1 262 ? -8.496 -8.015 -38.574 1.00 63.28 262 MET A N 1
ATOM 1991 C CA . MET A 1 262 ? -8.597 -9.267 -39.330 1.00 63.28 262 MET A CA 1
ATOM 1992 C C . MET A 1 262 ? -9.903 -10.004 -39.025 1.00 63.28 262 MET A C 1
ATOM 1994 O O . MET A 1 262 ? -10.536 -10.517 -39.944 1.00 63.28 262 MET A O 1
ATOM 1998 N N . ALA A 1 263 ? -10.349 -10.021 -37.767 1.00 63.84 263 ALA A N 1
ATOM 1999 C CA . ALA A 1 263 ? -11.622 -10.618 -37.377 1.00 63.84 263 ALA A CA 1
ATOM 2000 C C . ALA A 1 263 ? -12.816 -9.854 -37.974 1.00 63.84 263 ALA A C 1
ATOM 2002 O O . ALA A 1 263 ? -13.722 -10.467 -38.540 1.00 63.84 263 ALA A O 1
ATOM 2003 N N . LEU A 1 264 ? -12.801 -8.518 -37.919 1.00 70.94 264 LEU A N 1
ATOM 2004 C CA . LEU A 1 264 ? -13.819 -7.672 -38.551 1.00 70.94 264 LEU A CA 1
ATOM 2005 C C . LEU A 1 264 ? -13.795 -7.798 -40.079 1.00 70.94 264 LEU A C 1
ATOM 2007 O O . LEU A 1 264 ? -14.846 -7.957 -40.699 1.00 70.94 264 LEU A O 1
ATOM 2011 N N . GLY A 1 265 ? -12.607 -7.800 -40.687 1.00 70.31 265 GLY A N 1
ATOM 2012 C CA . GLY A 1 265 ? -12.424 -8.038 -42.118 1.00 70.31 265 GLY A CA 1
ATOM 2013 C C . GLY A 1 265 ? -12.923 -9.420 -42.548 1.00 70.31 265 GLY A C 1
ATOM 2014 O O . GLY A 1 265 ? -13.622 -9.539 -43.553 1.00 70.31 265 GLY A O 1
ATOM 2015 N N . GLY A 1 266 ? -12.650 -10.454 -41.750 1.00 72.12 266 GLY A N 1
ATOM 2016 C CA . GLY A 1 266 ? -13.139 -11.816 -41.961 1.00 72.12 266 GLY A CA 1
ATOM 2017 C C . GLY A 1 266 ? -14.663 -11.917 -41.870 1.00 72.12 266 GLY A C 1
ATOM 2018 O O . GLY A 1 266 ? -15.291 -12.516 -42.744 1.00 72.12 266 GLY A O 1
ATOM 2019 N N . MET A 1 267 ? -15.278 -11.273 -40.872 1.00 75.75 267 MET A N 1
ATOM 2020 C CA . MET A 1 267 ? -16.740 -11.214 -40.741 1.00 75.75 267 MET A CA 1
ATOM 2021 C C . MET A 1 267 ? -17.393 -10.472 -41.914 1.00 75.75 267 MET A C 1
ATOM 2023 O O . MET A 1 267 ? -18.369 -10.959 -42.483 1.00 75.75 267 MET A O 1
ATOM 2027 N N . MET A 1 268 ? -16.827 -9.341 -42.338 1.00 70.50 268 MET A N 1
ATOM 2028 C CA . MET A 1 268 ? -17.305 -8.589 -43.504 1.00 70.50 268 MET A CA 1
ATOM 2029 C C . MET A 1 268 ? -17.169 -9.395 -44.806 1.00 70.50 268 MET A C 1
ATOM 2031 O O . MET A 1 268 ? -18.087 -9.404 -45.628 1.00 70.50 268 MET A O 1
ATOM 2035 N N . GLY A 1 269 ? -16.066 -10.130 -44.975 1.00 71.44 269 GLY A N 1
ATOM 2036 C CA . GLY A 1 269 ? -15.861 -11.031 -46.111 1.00 71.44 269 GLY A CA 1
ATOM 2037 C C . GLY A 1 269 ? -16.883 -12.171 -46.154 1.00 71.44 269 GLY A C 1
ATOM 2038 O O . GLY A 1 269 ? -17.464 -12.444 -47.206 1.00 71.44 269 GLY A O 1
ATOM 2039 N N . ALA A 1 270 ? -17.172 -12.790 -45.008 1.00 67.56 270 ALA A N 1
ATOM 2040 C CA . ALA A 1 270 ? -18.186 -13.837 -44.903 1.00 67.56 270 ALA A CA 1
ATOM 2041 C C . ALA A 1 270 ? -19.593 -13.318 -45.252 1.00 67.56 270 ALA A C 1
ATOM 2043 O O . ALA A 1 270 ? -20.331 -13.978 -45.988 1.00 67.56 270 ALA A O 1
ATOM 2044 N N . ILE A 1 271 ? -19.946 -12.112 -44.793 1.00 69.75 271 ILE A N 1
ATOM 2045 C CA . ILE A 1 271 ? -21.218 -11.455 -45.128 1.00 69.75 271 ILE A CA 1
ATOM 2046 C C . ILE A 1 271 ? -21.318 -11.202 -46.639 1.00 69.75 271 ILE A C 1
ATOM 2048 O O . ILE A 1 271 ? -22.347 -11.511 -47.241 1.00 69.75 271 ILE A O 1
ATOM 2052 N N . ALA A 1 272 ? -20.256 -10.705 -47.276 1.00 67.44 272 ALA A N 1
ATOM 2053 C CA . ALA A 1 272 ? -20.247 -10.444 -48.715 1.00 67.44 272 ALA A CA 1
ATOM 2054 C C . ALA A 1 272 ? -20.467 -11.722 -49.547 1.00 67.44 272 ALA A C 1
ATOM 2056 O O . ALA A 1 272 ? -21.282 -11.734 -50.473 1.00 67.44 272 ALA A O 1
ATOM 2057 N N . VAL A 1 273 ? -19.802 -12.825 -49.186 1.00 71.94 273 VAL A N 1
ATOM 2058 C CA . VAL A 1 273 ? -19.988 -14.129 -49.845 1.00 71.94 273 VAL A CA 1
ATOM 2059 C C . VAL A 1 273 ? -21.410 -14.650 -49.640 1.00 71.94 273 VAL A C 1
ATOM 2061 O O . VAL A 1 273 ? -22.039 -15.125 -50.586 1.00 71.94 273 VAL A O 1
ATOM 2064 N N . PHE A 1 274 ? -21.954 -14.516 -48.430 1.00 74.38 274 PHE A N 1
ATOM 2065 C CA . PHE A 1 274 ? -23.315 -14.950 -48.129 1.00 74.38 274 PHE A CA 1
ATOM 2066 C C . PHE A 1 274 ? -24.366 -14.169 -48.933 1.00 74.38 274 PHE A C 1
ATOM 2068 O O . PHE A 1 274 ? -25.299 -14.765 -49.475 1.00 74.38 274 PHE A O 1
ATOM 2075 N N . VAL A 1 275 ? -24.191 -12.851 -49.083 1.00 73.94 275 VAL A N 1
ATOM 2076 C CA . VAL A 1 275 ? -25.053 -12.007 -49.927 1.00 73.94 275 VAL A CA 1
ATOM 2077 C C . VAL A 1 275 ? -24.969 -12.428 -51.396 1.00 73.94 275 VAL A C 1
ATOM 2079 O O . VAL A 1 275 ? -26.006 -12.558 -52.040 1.00 73.94 275 VAL A O 1
ATOM 2082 N N . LEU A 1 276 ? -23.774 -12.714 -51.922 1.00 71.38 276 LEU A N 1
ATOM 2083 C CA . LEU A 1 276 ? -23.594 -13.165 -53.309 1.00 71.38 276 LEU A CA 1
ATOM 2084 C C . LEU A 1 276 ? -24.221 -14.540 -53.581 1.00 71.38 276 LEU A C 1
ATOM 2086 O O . LEU A 1 276 ? -24.812 -14.747 -54.641 1.00 71.38 276 LEU A O 1
ATOM 2090 N N . ILE A 1 277 ? -24.127 -15.476 -52.632 1.00 72.81 277 ILE A N 1
ATOM 2091 C CA . ILE A 1 277 ? -24.773 -16.793 -52.738 1.00 72.81 277 ILE A CA 1
ATOM 2092 C C . ILE A 1 277 ? -26.297 -16.648 -52.675 1.00 72.81 277 ILE A C 1
ATOM 2094 O O . ILE A 1 277 ? -27.006 -17.298 -53.443 1.00 72.81 277 ILE A O 1
ATOM 2098 N N . LYS A 1 278 ? -26.811 -15.777 -51.798 1.00 71.62 278 LYS A N 1
ATOM 2099 C CA . LYS A 1 278 ? -28.249 -15.519 -51.669 1.00 71.62 278 LYS A CA 1
ATOM 2100 C C . LYS A 1 278 ? -28.825 -14.779 -52.880 1.00 71.62 278 LYS A C 1
ATOM 2102 O O . LYS A 1 278 ? -29.936 -15.089 -53.272 1.00 71.62 278 LYS A O 1
ATOM 2107 N N . ALA A 1 279 ? -28.080 -13.855 -53.486 1.00 65.56 279 ALA A N 1
ATOM 2108 C CA . ALA A 1 279 ? -28.506 -13.100 -54.669 1.00 65.56 279 ALA A CA 1
ATOM 2109 C C . ALA A 1 279 ? -28.504 -13.925 -55.973 1.00 65.56 279 ALA A C 1
ATOM 2111 O O . ALA A 1 279 ? -29.026 -13.469 -56.986 1.00 65.56 279 ALA A O 1
ATOM 2112 N N . ARG A 1 280 ? -27.895 -15.121 -55.968 1.00 58.12 280 ARG A N 1
ATOM 2113 C CA . ARG A 1 280 ? -27.916 -16.080 -57.089 1.00 58.12 280 ARG A CA 1
ATOM 2114 C C . ARG A 1 280 ? -29.052 -17.110 -57.004 1.00 58.12 280 ARG A C 1
ATOM 2116 O O . ARG A 1 280 ? -29.127 -17.976 -57.874 1.00 58.12 280 ARG A O 1
ATOM 2123 N N . ARG A 1 281 ? -29.900 -17.039 -55.976 1.00 46.97 281 ARG A N 1
ATOM 2124 C CA . ARG A 1 281 ? -31.178 -17.760 -55.888 1.00 46.97 281 ARG A CA 1
ATOM 2125 C C . ARG A 1 281 ? -32.325 -16.788 -56.100 1.00 46.97 281 ARG A C 1
ATOM 2127 O O . ARG A 1 281 ? -33.339 -17.246 -56.660 1.00 46.97 281 ARG A O 1
#

pLDDT: mean 82.86, std 13.43, range [43.16, 97.5]

Organism: NCBI:txid926571